Protein AF-0000000068190338 (afdb_homodimer)

Foldseek 3Di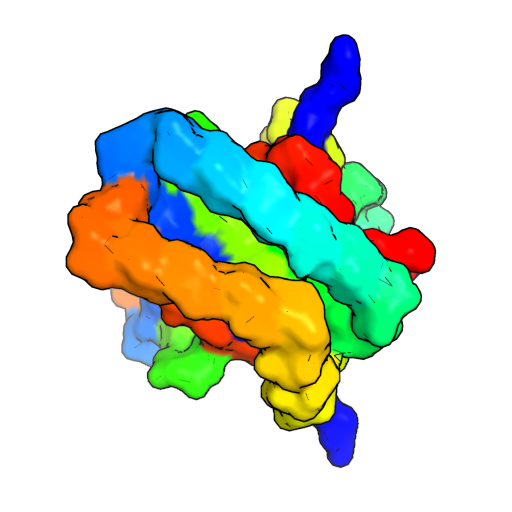:
DFFFKKKKKKKKFFPDVVVVVVLVVLVVVLQVCCVVPQPQWPDWDWDADPVHRRMIITITIGRHCVPRPVPPSCPDPSNVVSVVVVVVCVVVVRMDMDMDMDGDPPPDDPDPD/DFFFKKKKKKKKFFPDVVVVVVLVVLVVVLVVCCVVPQPQWPDWDWDADPVDRRMIITITIGRHCVPRPVPPSCPDPSNVVSVVVVVVCVVVVRMDMDMDMDGDPPPDDPDDD

Structure (mmCIF, N/CA/C/O backbone):
data_AF-0000000068190338-model_v1
#
loop_
_entity.id
_entity.type
_entity.pdbx_description
1 polymer 'ABM domain-containing protein'
#
loop_
_atom_site.group_PDB
_atom_site.id
_atom_site.type_symbol
_atom_site.label_atom_id
_atom_site.label_alt_id
_atom_site.label_comp_id
_atom_site.label_asym_id
_atom_site.label_entity_id
_atom_site.label_seq_id
_atom_site.pdbx_PDB_ins_code
_atom_site.Cartn_x
_atom_site.Cartn_y
_atom_site.Cartn_z
_atom_site.occupancy
_atom_site.B_iso_or_equiv
_atom_site.auth_seq_id
_atom_site.auth_comp_id
_atom_site.auth_asym_id
_atom_site.auth_atom_id
_atom_site.pdbx_PDB_model_num
ATOM 1 N N . MET A 1 1 ? 24.422 8.727 -0.481 1 55.69 1 MET A N 1
ATOM 2 C CA . MET A 1 1 ? 23.297 8.57 0.446 1 55.69 1 MET A CA 1
ATOM 3 C C . MET A 1 1 ? 22.469 7.34 0.088 1 55.69 1 MET A C 1
ATOM 5 O O . MET 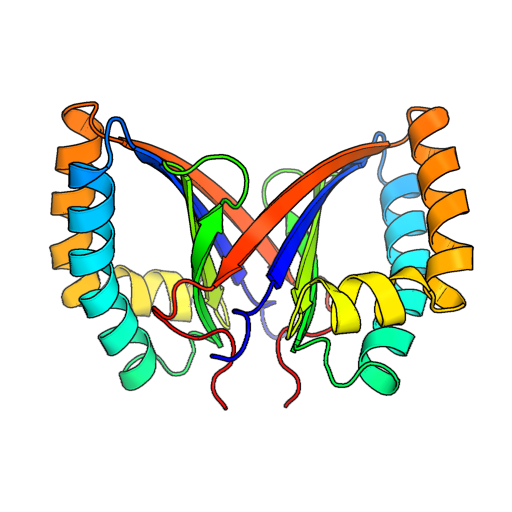A 1 1 ? 22.406 6.949 -1.078 1 55.69 1 MET A O 1
ATOM 9 N N . SER A 1 2 ? 22.062 6.512 0.947 1 77.88 2 SER A N 1
ATOM 10 C CA . SER A 1 2 ? 21.406 5.242 0.636 1 77.88 2 SER A CA 1
ATOM 11 C C . SER A 1 2 ? 20.078 5.465 -0.09 1 77.88 2 SER A C 1
ATOM 13 O O . SER A 1 2 ? 19.406 6.469 0.14 1 77.88 2 SER A O 1
ATOM 15 N N . GLU A 1 3 ? 19.812 4.844 -1.181 1 91.38 3 GLU A N 1
ATOM 16 C CA . GLU A 1 3 ? 18.578 4.938 -1.948 1 91.38 3 GLU A CA 1
ATOM 17 C C . GLU A 1 3 ? 17.359 4.668 -1.069 1 91.38 3 GLU A C 1
ATOM 19 O O . GLU A 1 3 ? 17.391 3.779 -0.216 1 91.38 3 GLU A O 1
ATOM 24 N N . PRO A 1 4 ? 16.344 5.492 -1.258 1 97.19 4 PRO A N 1
ATOM 25 C CA . PRO A 1 4 ? 15.141 5.227 -0.46 1 97.19 4 PRO A CA 1
ATOM 26 C C . PRO A 1 4 ? 14.508 3.873 -0.771 1 97.19 4 PRO A C 1
ATOM 28 O O . PRO A 1 4 ? 14.695 3.338 -1.867 1 97.19 4 PRO A O 1
ATOM 31 N N . ALA A 1 5 ? 13.836 3.391 0.158 1 98.25 5 ALA A N 1
ATOM 32 C CA . ALA A 1 5 ? 13.086 2.16 -0.078 1 98.25 5 ALA A CA 1
ATOM 33 C C . ALA A 1 5 ? 12.094 2.334 -1.227 1 98.25 5 ALA A C 1
ATOM 35 O O . ALA A 1 5 ? 11.617 3.441 -1.481 1 98.25 5 ALA A O 1
ATOM 36 N N . PHE A 1 6 ? 11.859 1.248 -1.903 1 98.75 6 PHE A N 1
ATOM 37 C CA . PHE A 1 6 ? 11.008 1.193 -3.088 1 98.75 6 PHE A CA 1
ATOM 38 C C . PHE A 1 6 ? 9.766 0.349 -2.828 1 98.75 6 PHE A C 1
ATOM 40 O O . PHE A 1 6 ? 9.867 -0.778 -2.338 1 98.75 6 PHE A O 1
ATOM 47 N N . SER A 1 7 ? 8.602 0.938 -3.078 1 98.81 7 SER A N 1
ATOM 48 C CA . SER A 1 7 ? 7.359 0.192 -2.914 1 98.81 7 SER A CA 1
ATOM 49 C C . SER A 1 7 ? 6.641 0.013 -4.25 1 98.81 7 SER A C 1
ATOM 51 O O . SER A 1 7 ? 6.664 0.907 -5.098 1 98.81 7 SER A O 1
ATOM 53 N N . LEU A 1 8 ? 6.035 -1.12 -4.441 1 98.94 8 LEU A N 1
ATOM 54 C CA . LEU A 1 8 ? 5.234 -1.46 -5.613 1 98.94 8 LEU A CA 1
ATOM 55 C C . LEU A 1 8 ? 3.867 -1.995 -5.199 1 98.94 8 LEU A C 1
ATOM 57 O O . LEU A 1 8 ? 3.775 -2.908 -4.379 1 98.94 8 LEU A O 1
ATOM 61 N N . PHE A 1 9 ? 2.822 -1.335 -5.617 1 98.94 9 PHE A N 1
ATOM 62 C CA . PHE A 1 9 ? 1.453 -1.812 -5.449 1 98.94 9 PHE A CA 1
ATOM 63 C C . PHE A 1 9 ? 0.925 -2.406 -6.746 1 98.94 9 PHE A C 1
ATOM 65 O O . PHE A 1 9 ? 0.766 -1.696 -7.742 1 98.94 9 PHE A O 1
ATOM 72 N N . VAL A 1 10 ? 0.689 -3.668 -6.789 1 98.94 10 VAL A N 1
ATOM 73 C CA . VAL A 1 10 ? 0.139 -4.348 -7.957 1 98.94 10 VAL A CA 1
ATOM 74 C C . VAL A 1 10 ? -1.328 -4.691 -7.711 1 98.94 10 VAL A C 1
ATOM 76 O O . VAL A 1 10 ? -1.644 -5.484 -6.82 1 98.94 10 VAL A O 1
ATOM 79 N N . THR A 1 11 ? -2.209 -4.098 -8.453 1 98.94 11 THR A N 1
ATOM 80 C CA . THR A 1 11 ? -3.641 -4.348 -8.336 1 98.94 11 THR A CA 1
ATOM 81 C C . THR A 1 11 ? -4.105 -5.34 -9.398 1 98.94 11 THR A C 1
ATOM 83 O O . THR A 1 11 ? -3.807 -5.172 -10.586 1 98.94 11 THR A O 1
ATOM 86 N N . LEU A 1 12 ? -4.773 -6.336 -8.992 1 98.94 12 LEU A N 1
ATOM 87 C CA . LEU A 1 12 ? -5.324 -7.367 -9.867 1 98.94 12 LEU A CA 1
ATOM 88 C C . LEU A 1 12 ? -6.844 -7.434 -9.734 1 98.94 12 LEU A C 1
ATOM 90 O O . LEU A 1 12 ? -7.371 -7.586 -8.633 1 98.94 12 LEU A O 1
ATOM 94 N N . LYS A 1 13 ? -7.547 -7.293 -10.812 1 98.94 13 LYS A N 1
ATOM 95 C CA . LYS A 1 13 ? -8.992 -7.465 -10.875 1 98.94 13 LYS A CA 1
ATOM 96 C C . LYS A 1 13 ? -9.367 -8.688 -11.711 1 98.94 13 LYS A C 1
ATOM 98 O O . LYS A 1 13 ? -9.148 -8.711 -12.922 1 98.94 13 LYS A O 1
ATOM 103 N N . PHE A 1 14 ? -9.969 -9.625 -11.117 1 98.94 14 PHE A N 1
ATOM 104 C CA . PHE A 1 14 ? -10.234 -10.906 -11.75 1 98.94 14 PHE A CA 1
ATOM 105 C C . PHE A 1 14 ? -11.641 -10.93 -12.344 1 98.94 14 PHE A C 1
ATOM 107 O O . PHE A 1 14 ? -12.531 -10.227 -11.883 1 98.94 14 PHE A O 1
ATOM 114 N N . SER A 1 15 ? -11.797 -11.812 -13.344 1 98.69 15 SER A N 1
ATOM 115 C CA . SER A 1 15 ? -13.094 -11.938 -14 1 98.69 15 SER A CA 1
ATOM 116 C C . SER A 1 15 ? -14.039 -12.828 -13.195 1 98.69 15 SER A C 1
ATOM 118 O O . SER A 1 15 ? -15.258 -12.727 -13.336 1 98.69 15 SER A O 1
ATOM 120 N N . ASP A 1 16 ? -13.492 -13.719 -12.445 1 98 16 ASP A N 1
ATOM 121 C CA . ASP A 1 16 ? -14.305 -14.562 -11.57 1 98 16 ASP A CA 1
ATOM 122 C C . ASP A 1 16 ? -13.477 -15.094 -10.398 1 98 16 ASP A C 1
ATOM 124 O O . ASP A 1 16 ? -12.258 -14.93 -10.367 1 98 16 ASP A O 1
ATOM 128 N N . SER A 1 17 ? -14.172 -15.734 -9.422 1 98.31 17 SER A N 1
ATOM 129 C CA . SER A 1 17 ? -13.555 -16.109 -8.148 1 98.31 17 SER A CA 1
ATOM 130 C C . SER A 1 17 ? -12.594 -17.281 -8.312 1 98.31 17 SER A C 1
ATOM 132 O O . SER A 1 17 ? -11.648 -17.422 -7.543 1 98.31 17 SER A O 1
ATOM 134 N N . GLN A 1 18 ? -12.836 -18.047 -9.266 1 98.31 18 GLN A N 1
ATOM 135 C CA . GLN A 1 18 ? -11.953 -19.203 -9.469 1 98.31 18 GLN A CA 1
ATOM 136 C C . GLN A 1 18 ? -10.547 -18.75 -9.844 1 98.31 18 GLN A C 1
ATOM 138 O O . GLN A 1 18 ? -9.562 -19.266 -9.328 1 98.31 18 GLN A O 1
ATOM 143 N N . PHE A 1 19 ? -10.461 -17.766 -10.703 1 98.69 19 PHE A N 1
ATOM 144 C CA . PHE A 1 19 ? -9.164 -17.266 -11.133 1 98.69 19 PHE A CA 1
ATOM 145 C C . PHE A 1 19 ? -8.453 -16.547 -9.992 1 98.69 19 PHE A C 1
ATOM 147 O O . PHE A 1 19 ? -7.23 -16.625 -9.859 1 98.69 19 PHE A O 1
ATOM 154 N N . LYS A 1 20 ? -9.227 -15.906 -9.211 1 98.81 20 LYS A N 1
ATOM 155 C CA . LYS A 1 20 ? -8.68 -15.289 -8 1 98.81 20 LYS A CA 1
ATOM 156 C C . LYS A 1 20 ? -8.062 -16.344 -7.086 1 98.81 20 LYS A C 1
ATOM 158 O O . LYS A 1 20 ? -6.941 -16.172 -6.598 1 98.81 20 LYS A O 1
ATOM 163 N N . GLU A 1 21 ? -8.773 -17.391 -6.879 1 98.56 21 GLU A N 1
ATOM 164 C CA . GLU A 1 21 ? -8.281 -18.453 -6.008 1 98.56 21 GLU A CA 1
ATOM 165 C C . GLU A 1 21 ? -7.023 -19.109 -6.574 1 98.56 21 GLU A C 1
ATOM 167 O O . GLU A 1 21 ? -6.105 -19.453 -5.828 1 98.56 21 GLU A O 1
ATOM 172 N N . ASP A 1 22 ? -6.984 -19.312 -7.867 1 98.31 22 ASP A N 1
ATOM 173 C CA . ASP A 1 22 ? -5.789 -19.828 -8.523 1 98.31 22 ASP A CA 1
ATOM 174 C C . ASP A 1 22 ? -4.59 -18.922 -8.297 1 98.31 22 ASP A C 1
ATOM 176 O O . ASP A 1 22 ? -3.492 -19.391 -7.988 1 98.31 22 ASP A O 1
ATOM 180 N N . PHE A 1 23 ? -4.84 -17.672 -8.461 1 98.88 23 PHE A N 1
ATOM 181 C CA . PHE A 1 23 ? -3.791 -16.688 -8.234 1 98.88 23 PHE A CA 1
ATOM 182 C C . PHE A 1 23 ? -3.285 -16.75 -6.801 1 98.88 23 PHE A C 1
ATOM 184 O O . PHE A 1 23 ? -2.076 -16.75 -6.562 1 98.88 23 PHE A O 1
ATOM 191 N N . LEU A 1 24 ? -4.184 -16.75 -5.84 1 98.81 24 LEU A N 1
ATOM 192 C CA . LEU A 1 24 ? -3.812 -16.766 -4.43 1 98.81 24 LEU A CA 1
ATOM 193 C C . LEU A 1 24 ? -2.967 -17.984 -4.098 1 98.81 24 LEU A C 1
ATOM 195 O O . LEU A 1 24 ? -2.002 -17.891 -3.338 1 98.81 24 LEU A O 1
ATOM 199 N N . ARG A 1 25 ? -3.316 -19.109 -4.684 1 98.31 25 ARG A N 1
ATOM 200 C CA . ARG A 1 25 ? -2.527 -20.328 -4.5 1 98.31 25 ARG A CA 1
ATOM 201 C C . ARG A 1 25 ? -1.12 -20.156 -5.062 1 98.31 25 ARG A C 1
ATOM 203 O O . ARG A 1 25 ? -0.137 -20.5 -4.402 1 98.31 25 ARG A O 1
ATOM 210 N N . ASP A 1 26 ? -1.042 -19.625 -6.254 1 98.31 26 ASP A N 1
ATOM 211 C CA . ASP A 1 26 ? 0.242 -19.484 -6.934 1 98.31 26 ASP A CA 1
ATOM 212 C C . ASP A 1 26 ? 1.129 -18.453 -6.234 1 98.31 26 ASP A C 1
ATOM 214 O O . ASP A 1 26 ? 2.324 -18.688 -6.043 1 98.31 26 ASP A O 1
ATOM 218 N N . ILE A 1 27 ? 0.576 -17.328 -5.855 1 98.75 27 ILE A N 1
ATOM 219 C CA . ILE A 1 27 ? 1.362 -16.234 -5.285 1 98.75 27 ILE A CA 1
ATOM 220 C C . ILE A 1 27 ? 1.854 -16.641 -3.895 1 98.75 27 ILE A C 1
ATOM 222 O O . ILE A 1 27 ? 2.834 -16.078 -3.395 1 98.75 27 ILE A O 1
ATOM 226 N N . ALA A 1 28 ? 1.14 -17.547 -3.219 1 98.62 28 ALA A N 1
ATOM 227 C CA . ALA A 1 28 ? 1.559 -18.016 -1.901 1 98.62 28 ALA A CA 1
ATOM 228 C C . ALA A 1 28 ? 2.943 -18.656 -1.961 1 98.62 28 ALA A C 1
ATOM 230 O O . ALA A 1 28 ? 3.744 -18.5 -1.035 1 98.62 28 ALA A O 1
ATOM 231 N N . LEU A 1 29 ? 3.238 -19.328 -3.02 1 98.12 29 LEU A N 1
ATOM 232 C CA . LEU A 1 29 ? 4.547 -19.953 -3.207 1 98.12 29 LEU A CA 1
ATOM 233 C C . LEU A 1 29 ? 5.633 -18.891 -3.355 1 98.12 29 LEU A C 1
ATOM 235 O O . LEU A 1 29 ? 6.711 -19.016 -2.775 1 98.12 29 LEU A O 1
ATOM 239 N N . VAL A 1 30 ? 5.336 -17.859 -4.094 1 98.81 30 VAL A N 1
ATOM 240 C CA . VAL A 1 30 ? 6.266 -16.75 -4.262 1 98.81 30 VAL A CA 1
ATOM 241 C C . VAL A 1 30 ? 6.512 -16.062 -2.916 1 98.81 30 VAL A C 1
ATOM 243 O O . VAL A 1 30 ? 7.66 -15.836 -2.529 1 98.81 30 VAL A O 1
ATOM 246 N N . ALA A 1 31 ? 5.418 -15.812 -2.229 1 98.81 31 ALA A N 1
ATOM 247 C CA . ALA A 1 31 ? 5.504 -15.102 -0.953 1 98.81 31 ALA A CA 1
ATOM 248 C C . ALA A 1 31 ? 6.348 -15.883 0.051 1 98.81 31 ALA A C 1
ATOM 250 O O . ALA A 1 31 ? 7.102 -15.289 0.828 1 98.81 31 ALA A O 1
ATOM 251 N N . THR A 1 32 ? 6.211 -17.188 0.071 1 98.56 32 THR A N 1
ATOM 252 C CA . THR A 1 32 ? 7.004 -18.031 0.953 1 98.56 32 THR A CA 1
ATOM 253 C C . THR A 1 32 ? 8.492 -17.906 0.637 1 98.56 32 THR A C 1
ATOM 255 O O . THR A 1 32 ? 9.312 -17.75 1.542 1 98.56 32 THR A O 1
ATOM 258 N N . HIS A 1 33 ? 8.828 -17.969 -0.616 1 98.81 33 HIS A N 1
ATOM 259 C CA . HIS A 1 33 ? 10.211 -17.781 -1.026 1 98.81 33 HIS A CA 1
ATOM 260 C C . HIS A 1 33 ? 10.734 -16.406 -0.609 1 98.81 33 HIS A C 1
ATOM 262 O O . HIS A 1 33 ? 11.852 -16.297 -0.097 1 98.81 33 HIS A O 1
ATOM 268 N N . VAL A 1 34 ? 9.961 -15.359 -0.891 1 98.81 34 VAL A N 1
ATOM 269 C CA . VAL A 1 34 ? 10.352 -13.992 -0.56 1 98.81 34 VAL A CA 1
ATOM 270 C C . VAL A 1 34 ? 10.688 -13.898 0.928 1 98.81 34 VAL A C 1
ATOM 272 O O . VAL A 1 34 ? 11.734 -13.367 1.304 1 98.81 34 VAL A O 1
ATOM 275 N N . ARG A 1 35 ? 9.828 -14.406 1.751 1 98.25 35 ARG A N 1
ATOM 276 C CA . ARG A 1 35 ? 10.031 -14.367 3.197 1 98.25 35 ARG A CA 1
ATOM 277 C C . ARG A 1 35 ? 11.328 -15.062 3.588 1 98.25 35 ARG A C 1
ATOM 279 O O . ARG A 1 35 ? 12.086 -14.555 4.418 1 98.25 35 ARG A O 1
ATOM 286 N N . ASN A 1 36 ? 11.633 -16.125 2.947 1 98.25 36 ASN A N 1
ATOM 287 C CA . ASN A 1 36 ? 12.711 -17 3.402 1 98.25 36 ASN A CA 1
ATOM 288 C C . ASN A 1 36 ? 14.047 -16.609 2.766 1 98.25 36 ASN A C 1
ATOM 290 O O . ASN A 1 36 ? 15.102 -16.828 3.361 1 98.25 36 ASN A O 1
ATOM 294 N N . SER A 1 37 ? 13.969 -15.992 1.584 1 98.56 37 SER A N 1
ATOM 295 C CA . SER A 1 37 ? 15.211 -15.969 0.812 1 98.56 37 SER A CA 1
ATOM 296 C C . SER A 1 37 ? 15.562 -14.555 0.363 1 98.56 37 SER A C 1
ATOM 298 O O . SER A 1 37 ? 16.609 -14.336 -0.239 1 98.56 37 SER A O 1
ATOM 300 N N . GLU A 1 38 ? 14.703 -13.586 0.618 1 98.69 38 GLU A N 1
ATOM 301 C CA . GLU A 1 38 ? 14.953 -12.219 0.182 1 98.69 38 GLU A CA 1
ATOM 302 C C . GLU A 1 38 ? 14.961 -11.258 1.365 1 98.69 38 GLU A C 1
ATOM 304 O O . GLU A 1 38 ? 13.992 -10.531 1.584 1 98.69 38 GLU A O 1
ATOM 309 N N . PRO A 1 39 ? 16.062 -11.164 2.059 1 98.12 39 PRO A N 1
ATOM 310 C CA . PRO A 1 39 ? 16.109 -10.367 3.283 1 98.12 39 PRO A CA 1
ATOM 311 C C . PRO A 1 39 ? 15.883 -8.875 3.023 1 98.12 39 PRO A C 1
ATOM 313 O O . PRO A 1 39 ? 15.484 -8.141 3.928 1 98.12 39 PRO A O 1
ATOM 316 N N . ASP A 1 40 ? 16.156 -8.445 1.759 1 97.88 40 ASP A N 1
ATOM 317 C CA . ASP A 1 40 ? 16.031 -7.023 1.471 1 97.88 40 ASP A CA 1
ATOM 318 C C . ASP A 1 40 ? 14.648 -6.688 0.928 1 97.88 40 ASP A C 1
ATOM 320 O O . ASP A 1 40 ? 14.406 -5.57 0.463 1 97.88 40 ASP A O 1
ATOM 324 N N . THR A 1 41 ? 13.719 -7.652 0.9 1 98.5 41 THR A N 1
ATOM 325 C CA . THR A 1 41 ? 12.289 -7.379 0.805 1 98.5 41 THR A CA 1
ATOM 326 C C . THR A 1 41 ? 11.695 -7.125 2.188 1 98.5 41 THR A C 1
ATOM 328 O O . THR A 1 41 ? 11.609 -8.039 3.01 1 98.5 41 THR A O 1
ATOM 331 N N . LEU A 1 42 ? 11.273 -5.945 2.385 1 98.12 42 LEU A N 1
ATOM 332 C CA . LEU A 1 42 ? 10.891 -5.488 3.717 1 98.12 42 LEU A CA 1
ATOM 333 C C . LEU A 1 42 ? 9.469 -5.914 4.055 1 98.12 42 LEU A C 1
ATOM 335 O O . LEU A 1 42 ? 9.148 -6.156 5.219 1 98.12 42 LEU A O 1
ATOM 339 N N . SER A 1 43 ? 8.633 -5.949 3.074 1 98.44 43 SER A N 1
ATOM 340 C CA . SER A 1 43 ? 7.262 -6.453 3.168 1 98.44 43 SER A CA 1
ATOM 341 C C . SER A 1 43 ? 6.785 -7.008 1.832 1 98.44 43 SER A C 1
ATOM 343 O O . SER A 1 43 ? 7.219 -6.551 0.772 1 98.44 43 SER A O 1
ATOM 345 N N . TYR A 1 44 ? 5.93 -7.973 1.854 1 98.81 44 TYR A N 1
ATOM 346 C CA . TYR A 1 44 ? 5.27 -8.625 0.729 1 98.81 44 TYR A CA 1
ATOM 347 C C . TYR A 1 44 ? 3.91 -9.18 1.138 1 98.81 44 TYR A C 1
ATOM 349 O O . TYR A 1 44 ? 3.803 -10.336 1.554 1 98.81 44 TYR A O 1
ATOM 357 N N . GLU A 1 45 ? 2.871 -8.391 0.956 1 98.5 45 GLU A N 1
ATOM 358 C CA . GLU A 1 45 ? 1.549 -8.695 1.493 1 98.5 45 GLU A CA 1
ATOM 359 C C . GLU A 1 45 ? 0.518 -8.836 0.377 1 98.5 45 GLU A C 1
ATOM 361 O O . GLU A 1 45 ? 0.471 -8.008 -0.539 1 98.5 45 GLU A O 1
ATOM 366 N N . VAL A 1 46 ? -0.228 -9.844 0.483 1 98.94 46 VAL A N 1
ATOM 367 C CA . VAL A 1 46 ? -1.385 -10 -0.393 1 98.94 46 VAL A CA 1
ATOM 368 C C . VAL A 1 46 ? -2.646 -9.539 0.334 1 98.94 46 VAL A C 1
ATOM 370 O O . VAL A 1 46 ? -3.002 -10.086 1.381 1 98.94 46 VAL A O 1
ATOM 373 N N . LEU A 1 47 ? -3.262 -8.547 -0.218 1 98.94 47 LEU A N 1
ATOM 374 C CA . LEU A 1 47 ? -4.395 -7.871 0.407 1 98.94 47 LEU A CA 1
ATOM 375 C C . LEU A 1 47 ? -5.66 -8.055 -0.42 1 98.94 47 LEU A C 1
ATOM 377 O O . LEU A 1 47 ? -5.617 -8 -1.651 1 98.94 47 LEU A O 1
ATOM 381 N N . LEU A 1 48 ? -6.746 -8.25 0.265 1 98.88 48 LEU A N 1
ATOM 382 C CA . LEU A 1 48 ? -8.047 -8.406 -0.374 1 98.88 48 LEU A CA 1
ATOM 383 C C . LEU A 1 48 ? -8.883 -7.137 -0.228 1 98.88 48 LEU A C 1
ATOM 385 O O . LEU A 1 48 ? -9.039 -6.617 0.879 1 98.88 48 LEU A O 1
ATOM 389 N N . SER A 1 49 ? -9.43 -6.629 -1.38 1 98.88 49 SER A N 1
ATOM 390 C CA . SER A 1 49 ? -10.367 -5.516 -1.278 1 98.88 49 SER A CA 1
ATOM 391 C C . SER A 1 49 ? -11.57 -5.883 -0.414 1 98.88 49 SER A C 1
ATOM 393 O O . SER A 1 49 ? -12.125 -6.977 -0.542 1 98.88 49 SER A O 1
ATOM 395 N N . ASP A 1 50 ? -11.938 -4.977 0.447 1 98.06 50 ASP A N 1
ATOM 396 C CA . ASP A 1 50 ? -13.117 -5.234 1.262 1 98.06 50 ASP A CA 1
ATOM 397 C C . ASP A 1 50 ? -14.367 -4.652 0.613 1 98.06 50 ASP A C 1
ATOM 399 O O . ASP A 1 50 ? -15.461 -4.707 1.189 1 98.06 50 ASP A O 1
ATOM 403 N N . LYS A 1 51 ? -14.25 -4.164 -0.616 1 98 51 LYS A N 1
ATOM 404 C CA . LYS A 1 51 ? -15.367 -3.557 -1.329 1 98 51 LYS A CA 1
ATOM 405 C C . LYS A 1 51 ? -15.68 -4.316 -2.615 1 98 51 LYS A C 1
ATOM 407 O O . LYS A 1 51 ? -16.766 -4.168 -3.188 1 98 51 LYS A O 1
ATOM 412 N N . ASP A 1 52 ? -14.734 -4.957 -3.141 1 98.38 52 ASP A N 1
ATOM 413 C CA . ASP A 1 52 ? -14.852 -5.727 -4.375 1 98.38 52 ASP A CA 1
ATOM 414 C C . ASP A 1 52 ? -14.195 -7.102 -4.223 1 98.38 52 ASP A C 1
ATOM 416 O O . ASP A 1 52 ? -12.969 -7.219 -4.242 1 98.38 52 ASP A O 1
ATOM 420 N N . ASP A 1 53 ? -14.891 -8.125 -4.23 1 98.12 53 ASP A N 1
ATOM 421 C CA . ASP A 1 53 ? -14.438 -9.477 -3.916 1 98.12 53 ASP A CA 1
ATOM 422 C C . ASP A 1 53 ? -13.461 -9.984 -4.973 1 98.12 53 ASP A C 1
ATOM 424 O O . ASP A 1 53 ? -12.773 -10.992 -4.762 1 98.12 53 ASP A O 1
ATOM 428 N N . LEU A 1 54 ? -13.367 -9.297 -6.094 1 98.81 54 LEU A N 1
ATOM 429 C CA . LEU A 1 54 ? -12.547 -9.805 -7.188 1 98.81 54 LEU A CA 1
ATOM 430 C C . LEU A 1 54 ? -11.273 -8.977 -7.34 1 98.81 54 LEU A C 1
ATOM 432 O O . LEU A 1 54 ? -10.547 -9.125 -8.328 1 98.81 54 LEU A O 1
ATOM 436 N N . THR A 1 55 ? -11.031 -8.094 -6.375 1 98.94 55 THR A N 1
ATOM 437 C CA . THR A 1 55 ? -9.859 -7.23 -6.445 1 98.94 55 THR A CA 1
ATOM 438 C C . THR A 1 55 ? -8.859 -7.594 -5.352 1 98.94 55 THR A C 1
ATOM 440 O O . THR A 1 55 ? -9.219 -7.703 -4.18 1 98.94 55 THR A O 1
ATOM 443 N N . VAL A 1 56 ? -7.617 -7.84 -5.742 1 98.94 56 VAL A N 1
ATOM 444 C CA . VAL A 1 56 ? -6.477 -8.164 -4.891 1 98.94 56 VAL A CA 1
ATOM 445 C C . VAL A 1 56 ? -5.352 -7.156 -5.129 1 98.94 56 VAL A C 1
ATOM 447 O O . VAL A 1 56 ? -5.141 -6.707 -6.254 1 98.94 56 VAL A O 1
ATOM 450 N N . VAL A 1 57 ? -4.703 -6.816 -4.113 1 98.94 57 VAL A N 1
ATOM 451 C CA . VAL A 1 57 ? -3.5 -6.004 -4.25 1 98.94 57 VAL A CA 1
ATOM 452 C C . VAL A 1 57 ? -2.309 -6.73 -3.629 1 98.94 57 VAL A C 1
ATOM 454 O O . VAL A 1 57 ? -2.416 -7.289 -2.535 1 98.94 57 VAL A O 1
ATOM 457 N N . VAL A 1 58 ? -1.236 -6.785 -4.309 1 98.94 58 VAL A N 1
ATOM 458 C CA . VAL A 1 58 ? 0.049 -7.168 -3.734 1 98.94 58 VAL A CA 1
ATOM 459 C C . VAL A 1 58 ? 0.853 -5.918 -3.389 1 98.94 58 VAL A C 1
ATOM 461 O O . VAL A 1 58 ? 1.238 -5.152 -4.277 1 98.94 58 VAL A O 1
ATOM 464 N N . MET A 1 59 ? 1.047 -5.719 -2.131 1 98.81 59 MET A N 1
ATOM 465 C CA . MET A 1 59 ? 1.858 -4.613 -1.631 1 98.81 59 MET A CA 1
ATOM 466 C C . MET A 1 59 ? 3.281 -5.074 -1.335 1 98.81 59 MET A C 1
ATOM 468 O O . MET A 1 59 ? 3.492 -5.961 -0.505 1 98.81 59 MET A O 1
ATOM 472 N N . GLU A 1 60 ? 4.242 -4.527 -2.027 1 98.88 60 GLU A N 1
ATOM 473 C CA . GLU A 1 60 ? 5.645 -4.934 -1.954 1 98.88 60 GLU A CA 1
ATOM 474 C C . GLU A 1 60 ? 6.535 -3.764 -1.544 1 98.88 60 GLU A C 1
ATOM 476 O O . GLU A 1 60 ? 6.41 -2.662 -2.082 1 98.88 60 GLU A O 1
ATOM 481 N N . ARG A 1 61 ? 7.418 -3.998 -0.578 1 98.75 61 ARG A N 1
ATOM 482 C CA . ARG A 1 61 ? 8.414 -3.014 -0.168 1 98.75 61 ARG A CA 1
ATOM 483 C C . ARG A 1 61 ? 9.82 -3.605 -0.204 1 98.75 61 ARG A C 1
ATOM 485 O O . ARG A 1 61 ? 10.055 -4.684 0.345 1 98.75 61 ARG A O 1
ATOM 492 N N . TYR A 1 62 ? 10.656 -2.881 -0.835 1 98.56 62 TYR A N 1
ATOM 493 C CA . TYR A 1 62 ? 12.047 -3.297 -1.004 1 98.56 62 TYR A CA 1
ATOM 494 C C . TYR A 1 62 ? 13 -2.244 -0.458 1 98.56 62 TYR A C 1
ATOM 496 O O . TYR A 1 62 ? 12.734 -1.044 -0.554 1 98.56 62 TYR A O 1
ATOM 504 N N . ARG A 1 63 ? 14.102 -2.723 0.013 1 98 63 ARG A N 1
ATOM 505 C CA . ARG A 1 63 ? 15.125 -1.811 0.515 1 98 63 ARG A CA 1
ATOM 506 C C . ARG A 1 63 ? 15.562 -0.829 -0.567 1 98 63 ARG A C 1
ATOM 508 O O . ARG A 1 63 ? 15.844 0.335 -0.278 1 98 63 ARG A O 1
ATOM 515 N N . ASP A 1 64 ? 15.688 -1.361 -1.761 1 98.06 64 ASP A N 1
ATOM 516 C CA . ASP A 1 64 ? 16.016 -0.513 -2.904 1 98.06 64 ASP A CA 1
ATOM 517 C C . ASP A 1 64 ? 15.484 -1.121 -4.203 1 98.06 64 ASP A C 1
ATOM 519 O O . ASP A 1 64 ? 15.203 -2.32 -4.266 1 98.06 64 ASP A O 1
ATOM 523 N N . LYS A 1 65 ? 15.367 -0.302 -5.242 1 98 65 LYS A N 1
ATOM 524 C CA . LYS A 1 65 ? 14.812 -0.75 -6.516 1 98 65 LYS A CA 1
ATOM 525 C C . LYS A 1 65 ? 15.797 -1.632 -7.27 1 98 65 LYS A C 1
ATOM 527 O O . LYS A 1 65 ? 15.453 -2.732 -7.707 1 98 65 LYS A O 1
ATOM 532 N N . GLU A 1 66 ? 16.953 -1.229 -7.406 1 97.69 66 GLU A N 1
ATOM 533 C CA . GLU A 1 66 ? 17.922 -1.841 -8.312 1 97.69 66 GLU A CA 1
ATOM 534 C C . GLU A 1 66 ? 18.328 -3.227 -7.828 1 97.69 66 GLU A C 1
ATOM 536 O O . GLU A 1 66 ? 18.219 -4.207 -8.57 1 97.69 66 GLU A O 1
ATOM 541 N N . HIS A 1 67 ? 18.766 -3.344 -6.594 1 97.94 67 HIS A N 1
ATOM 542 C CA . HIS A 1 67 ? 19.281 -4.625 -6.117 1 97.94 67 HIS A CA 1
ATOM 543 C C . HIS A 1 67 ? 18.156 -5.52 -5.617 1 97.94 67 HIS A C 1
ATOM 545 O O . HIS A 1 67 ? 17.906 -6.59 -6.18 1 97.94 67 HIS A O 1
ATOM 551 N N . ALA A 1 68 ? 17.422 -5.07 -4.613 1 98.62 68 ALA A N 1
ATOM 552 C CA . ALA A 1 68 ? 16.438 -5.926 -3.963 1 98.62 68 ALA A CA 1
ATOM 553 C C . ALA A 1 68 ? 15.312 -6.297 -4.926 1 98.62 68 ALA A C 1
ATOM 555 O O . ALA A 1 68 ? 14.93 -7.461 -5.02 1 98.62 68 ALA A O 1
ATOM 556 N N . PHE A 1 69 ? 14.812 -5.336 -5.652 1 98.69 69 PHE A N 1
ATOM 557 C CA . PHE A 1 69 ? 13.672 -5.594 -6.523 1 98.69 69 PHE A CA 1
ATOM 558 C C . PHE A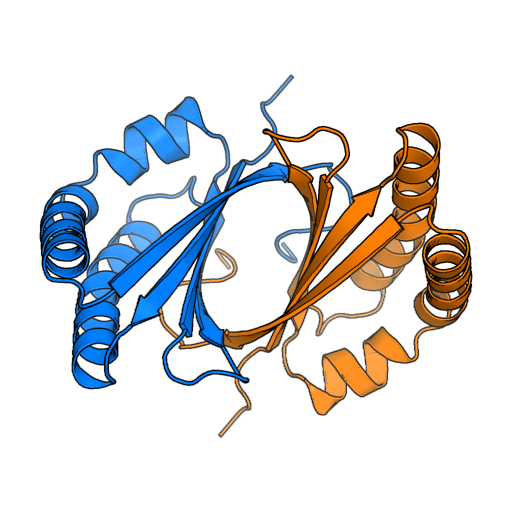 1 69 ? 14.125 -6.18 -7.852 1 98.69 69 PHE A C 1
ATOM 560 O O . PHE A 1 69 ? 13.758 -7.305 -8.195 1 98.69 69 PHE A O 1
ATOM 567 N N . LEU A 1 70 ? 14.945 -5.484 -8.602 1 98.25 70 LEU A N 1
ATOM 568 C CA . LEU A 1 70 ? 15.25 -5.859 -9.977 1 98.25 70 LEU A CA 1
ATOM 569 C C . LEU A 1 70 ? 16.203 -7.051 -10.016 1 98.25 70 LEU A C 1
ATOM 571 O O . LEU A 1 70 ? 15.992 -8 -10.766 1 98.25 70 LEU A O 1
ATOM 575 N N . ARG A 1 71 ? 17.188 -7.086 -9.211 1 98.31 71 ARG A N 1
ATOM 576 C CA . ARG A 1 71 ? 18.203 -8.117 -9.32 1 98.31 71 ARG A CA 1
ATOM 577 C C . ARG A 1 71 ? 17.812 -9.367 -8.547 1 98.31 71 ARG A C 1
ATOM 579 O O . ARG A 1 71 ? 18.031 -10.484 -9.023 1 98.31 71 ARG A O 1
ATOM 586 N N . VAL A 1 72 ? 17.234 -9.219 -7.395 1 98.69 72 VAL A N 1
ATOM 587 C CA . VAL A 1 72 ? 16.953 -10.383 -6.551 1 98.69 72 VAL A CA 1
ATOM 588 C C . VAL A 1 72 ? 15.531 -10.883 -6.801 1 98.69 72 VAL A C 1
ATOM 590 O O . VAL A 1 72 ? 15.336 -11.992 -7.285 1 98.69 72 VAL A O 1
ATOM 593 N N . HIS A 1 73 ? 14.578 -10.086 -6.527 1 98.88 73 HIS A N 1
ATOM 594 C CA . HIS A 1 73 ? 13.188 -10.531 -6.555 1 98.88 73 HIS A CA 1
ATOM 595 C C . HIS A 1 73 ? 12.773 -10.961 -7.957 1 98.88 73 HIS A C 1
ATOM 597 O O . HIS A 1 73 ? 12.258 -12.07 -8.148 1 98.88 73 HIS A O 1
ATOM 603 N N . ARG A 1 74 ? 13.016 -10.117 -8.945 1 98.38 74 ARG A N 1
ATOM 604 C CA . ARG A 1 74 ? 12.531 -10.359 -10.305 1 98.38 74 ARG A CA 1
ATOM 605 C C . ARG A 1 74 ? 13.32 -11.484 -10.977 1 98.38 74 ARG A C 1
ATOM 607 O O . ARG A 1 74 ? 12.914 -11.984 -12.023 1 98.38 74 ARG A O 1
ATOM 614 N N . ASN A 1 75 ? 14.398 -11.883 -10.344 1 98.06 75 ASN A N 1
ATOM 615 C CA . ASN A 1 75 ? 15.234 -12.922 -10.938 1 98.06 75 ASN A CA 1
ATOM 616 C C . ASN A 1 75 ? 15.133 -14.234 -10.164 1 98.06 75 ASN A C 1
ATOM 618 O O . ASN A 1 75 ? 15.781 -15.219 -10.516 1 98.06 75 ASN A O 1
ATOM 622 N N . SER A 1 76 ? 14.375 -14.312 -9.156 1 98.31 76 SER A N 1
ATOM 623 C CA . SER A 1 76 ? 14.219 -15.539 -8.383 1 98.31 76 SER A CA 1
ATOM 624 C C . SER A 1 76 ? 13.469 -16.594 -9.172 1 98.31 76 SER A C 1
ATOM 626 O O . SER A 1 76 ? 12.656 -16.281 -10.039 1 98.31 76 SER A O 1
ATOM 628 N N . GLN A 1 77 ? 13.672 -17.797 -8.906 1 97.81 77 GLN A N 1
ATOM 629 C CA . GLN A 1 77 ? 13.055 -18.906 -9.633 1 97.81 77 GLN A CA 1
ATOM 630 C C . GLN A 1 77 ? 11.539 -18.891 -9.445 1 97.81 77 GLN A C 1
ATOM 632 O O . GLN A 1 77 ? 10.789 -18.969 -10.422 1 97.81 77 GLN A O 1
ATOM 637 N N . PRO A 1 78 ? 11.07 -18.781 -8.18 1 98.31 78 PRO A N 1
ATOM 638 C CA . PRO A 1 78 ? 9.609 -18.766 -8.031 1 98.31 78 PRO A CA 1
ATOM 639 C C . PRO A 1 78 ? 8.945 -17.625 -8.797 1 98.31 78 PRO A C 1
ATOM 641 O O . PRO A 1 78 ? 7.875 -17.812 -9.383 1 98.31 78 PRO A O 1
ATOM 644 N N . PHE A 1 79 ? 9.547 -16.453 -8.805 1 98.44 79 PHE A N 1
ATOM 645 C CA . PHE A 1 79 ? 8.992 -15.336 -9.562 1 98.44 79 PHE A CA 1
ATOM 646 C C . PHE A 1 79 ? 8.953 -15.664 -11.055 1 98.44 79 PHE A C 1
ATOM 648 O O . PHE A 1 79 ? 7.938 -15.445 -11.719 1 98.44 79 PHE A O 1
ATOM 655 N N . GLN A 1 80 ? 10.047 -16.203 -11.539 1 97.94 80 GLN A N 1
ATOM 656 C CA . GLN A 1 80 ? 10.164 -16.484 -12.961 1 97.94 80 GLN A CA 1
ATOM 657 C C . GLN A 1 80 ? 9.18 -17.562 -13.391 1 97.94 80 GLN A C 1
ATOM 659 O O . GLN A 1 80 ? 8.758 -17.609 -14.547 1 97.94 80 GLN A O 1
ATOM 664 N N . GLU A 1 81 ? 8.789 -18.406 -12.508 1 97.88 81 GLU A N 1
ATOM 665 C CA . GLU A 1 81 ? 7.785 -19.422 -12.797 1 97.88 81 GLU A CA 1
ATOM 666 C C . GLU A 1 81 ? 6.371 -18.859 -12.688 1 97.88 81 GLU A C 1
ATOM 668 O O . GLU A 1 81 ? 5.48 -19.25 -13.453 1 97.88 81 GLU A O 1
ATOM 673 N N . PHE A 1 82 ? 6.18 -17.938 -11.797 1 98.31 82 PHE A N 1
ATOM 674 C CA . PHE A 1 82 ? 4.879 -17.359 -11.5 1 98.31 82 PHE A CA 1
ATOM 675 C C . PHE A 1 82 ? 4.473 -16.359 -12.578 1 98.31 82 PHE A C 1
ATOM 677 O O . PHE A 1 82 ? 3.314 -16.344 -13 1 98.31 82 PHE A O 1
ATOM 684 N N . ARG A 1 83 ? 5.406 -15.578 -13.047 1 97.75 83 ARG A N 1
ATOM 685 C CA . ARG A 1 83 ? 5.117 -14.414 -13.883 1 97.75 83 ARG A CA 1
ATOM 686 C C . ARG A 1 83 ? 4.492 -14.844 -15.211 1 97.75 83 ARG A C 1
ATOM 688 O O . ARG A 1 83 ? 3.518 -14.242 -15.664 1 97.75 83 ARG A O 1
ATOM 695 N N . PRO A 1 84 ? 4.965 -15.93 -15.891 1 97.75 84 PRO A N 1
ATOM 696 C CA . PRO A 1 84 ? 4.332 -16.359 -17.141 1 97.75 84 PRO A CA 1
ATOM 697 C C . PRO A 1 84 ? 2.9 -16.859 -16.938 1 97.75 84 PRO A C 1
ATOM 699 O O . PRO A 1 84 ? 2.049 -16.656 -17.812 1 97.75 84 PRO A O 1
ATOM 702 N N . LYS A 1 85 ? 2.631 -17.484 -15.805 1 97.62 85 LYS A N 1
ATOM 703 C CA . LYS A 1 85 ? 1.271 -17.922 -15.5 1 97.62 85 LYS A CA 1
ATOM 704 C C . LYS A 1 85 ? 0.328 -16.719 -15.367 1 97.62 85 LYS A C 1
ATOM 706 O O . LYS A 1 85 ? -0.788 -16.75 -15.891 1 97.62 85 LYS A O 1
ATOM 711 N N . LEU A 1 86 ? 0.83 -15.711 -14.711 1 98.38 86 LEU A N 1
ATOM 712 C CA . LEU A 1 86 ? 0.027 -14.508 -14.523 1 98.38 86 LEU A CA 1
ATOM 713 C C . LEU A 1 86 ? -0.204 -13.797 -15.852 1 98.38 86 LEU A C 1
ATOM 715 O O . LEU A 1 86 ? -1.315 -13.344 -16.125 1 98.38 86 LEU A O 1
ATOM 719 N N . LYS A 1 87 ? 0.803 -13.75 -16.609 1 98.31 87 LYS A N 1
ATOM 720 C CA . LYS A 1 87 ? 0.688 -13.133 -17.938 1 98.31 87 LYS A CA 1
ATOM 721 C C . LYS A 1 87 ? -0.327 -13.875 -18.797 1 98.31 87 LYS A C 1
ATOM 723 O O . LYS A 1 87 ? -1.117 -13.25 -19.516 1 98.31 87 LYS A O 1
ATOM 728 N N . ALA A 1 88 ? -0.313 -15.148 -18.766 1 98.38 88 ALA A N 1
ATOM 729 C CA . ALA A 1 88 ? -1.274 -15.945 -19.516 1 98.38 88 ALA A CA 1
ATOM 730 C C . ALA A 1 88 ? -2.705 -15.641 -19.078 1 98.38 88 ALA A C 1
ATOM 732 O O . ALA A 1 88 ? -3.605 -15.523 -19.922 1 98.38 88 ALA A O 1
ATOM 733 N N . MET A 1 89 ? -2.902 -15.531 -17.766 1 98.44 89 MET A N 1
ATOM 734 C CA . MET A 1 89 ? -4.215 -15.18 -17.234 1 98.44 89 MET A CA 1
ATOM 735 C C . MET A 1 89 ? -4.668 -13.82 -17.766 1 98.44 89 MET A C 1
ATOM 737 O O . MET A 1 89 ? -5.836 -13.641 -18.109 1 98.44 89 MET A O 1
ATOM 741 N N . GLN A 1 90 ? -3.725 -12.906 -17.75 1 98.69 90 GLN A N 1
ATOM 742 C CA . GLN A 1 90 ? -4.02 -11.562 -18.234 1 98.69 90 GLN A CA 1
ATOM 743 C C . GLN A 1 90 ? -4.359 -11.578 -19.734 1 98.69 90 GLN A C 1
ATOM 745 O O . GLN A 1 90 ? -5.344 -10.969 -20.156 1 98.69 90 GLN A O 1
ATOM 750 N N . ASP A 1 91 ? -3.602 -12.297 -20.5 1 98.56 91 ASP A N 1
ATOM 751 C CA . ASP A 1 91 ? -3.803 -12.391 -21.938 1 98.56 91 ASP A CA 1
ATOM 752 C C . ASP A 1 91 ? -5.152 -13.031 -22.266 1 98.56 91 ASP A C 1
ATOM 754 O O . ASP A 1 91 ? -5.781 -12.688 -23.266 1 98.56 91 ASP A O 1
ATOM 758 N N . ASP A 1 92 ? -5.605 -13.883 -21.406 1 98.5 92 ASP A N 1
ATOM 759 C CA . ASP A 1 92 ? -6.867 -14.586 -21.609 1 98.5 92 ASP A CA 1
ATOM 760 C C . ASP A 1 92 ? -8.047 -13.742 -21.125 1 98.5 92 ASP A C 1
ATOM 762 O O . ASP A 1 92 ? -9.195 -14.188 -21.172 1 98.5 92 ASP A O 1
ATOM 766 N N . GLY A 1 93 ? -7.785 -12.625 -20.562 1 98.5 93 GLY A N 1
ATOM 767 C CA . GLY A 1 93 ? -8.844 -11.75 -20.094 1 98.5 93 GLY A CA 1
ATOM 768 C C . GLY A 1 93 ? -9.398 -12.156 -18.734 1 98.5 93 GLY A C 1
ATOM 769 O O . GLY A 1 93 ? -10.477 -11.695 -18.344 1 98.5 93 GLY A O 1
ATOM 770 N N . LYS A 1 94 ? -8.656 -12.93 -18.047 1 98.81 94 LYS A N 1
ATOM 771 C CA . LYS A 1 94 ? -9.133 -13.461 -16.766 1 98.81 94 LYS A CA 1
ATOM 772 C C . LYS A 1 94 ? -8.789 -12.523 -15.617 1 98.81 94 LYS A C 1
ATOM 774 O O . LYS A 1 94 ? -9.352 -12.633 -14.523 1 98.81 94 LYS A O 1
ATOM 779 N N . VAL A 1 95 ? -7.832 -11.578 -15.922 1 98.88 95 VAL A N 1
ATOM 780 C CA . VAL A 1 95 ? -7.402 -10.609 -14.922 1 98.88 95 VAL A CA 1
ATOM 781 C C . VAL A 1 95 ? -6.891 -9.344 -15.609 1 98.88 95 VAL A C 1
ATOM 783 O O . VAL A 1 95 ? -6.285 -9.414 -16.672 1 98.88 95 VAL A O 1
ATOM 786 N N . THR A 1 96 ? -7.215 -8.203 -15.078 1 98.88 96 THR A N 1
ATOM 787 C CA . THR A 1 96 ? -6.586 -6.934 -15.43 1 98.88 96 THR A CA 1
ATOM 788 C C . THR A 1 96 ? -5.598 -6.5 -14.344 1 98.88 96 THR A C 1
ATOM 790 O O . THR A 1 96 ? -5.91 -6.555 -13.156 1 98.88 96 THR A O 1
ATOM 793 N N . ILE A 1 97 ? -4.402 -6.062 -14.742 1 98.81 97 ILE A N 1
ATOM 794 C CA . ILE A 1 97 ? -3.328 -5.789 -13.797 1 98.81 97 ILE A CA 1
ATOM 795 C C . ILE A 1 97 ? -2.844 -4.352 -13.961 1 98.81 97 ILE A C 1
ATOM 797 O O . ILE A 1 97 ? -2.643 -3.883 -15.086 1 98.81 97 ILE A O 1
ATOM 801 N N . SER A 1 98 ? -2.715 -3.656 -12.93 1 98.5 98 SER A N 1
ATOM 802 C CA . SER A 1 98 ? -2.088 -2.338 -12.898 1 98.5 98 SER A CA 1
ATOM 803 C C . SER A 1 98 ? -1.073 -2.234 -11.766 1 98.5 98 SER A C 1
ATOM 805 O O . SER A 1 98 ? -1.255 -2.834 -10.711 1 98.5 98 SER A O 1
ATOM 807 N N . GLY A 1 99 ? -0.025 -1.534 -11.977 1 98.56 99 GLY A N 1
ATOM 808 C CA . GLY A 1 99 ? 1.025 -1.34 -10.984 1 98.56 99 GLY A CA 1
ATOM 809 C C . GLY A 1 99 ? 1.373 0.12 -10.766 1 98.56 99 GLY A C 1
ATOM 810 O O . GLY A 1 99 ? 1.386 0.911 -11.711 1 98.56 99 GLY A O 1
ATOM 811 N N . GLU A 1 100 ? 1.613 0.488 -9.562 1 98.62 100 GLU A N 1
ATOM 812 C CA . GLU A 1 100 ? 2.131 1.797 -9.18 1 98.62 100 GLU A CA 1
ATOM 813 C C . GLU A 1 100 ? 3.342 1.663 -8.258 1 98.62 100 GLU A C 1
ATOM 815 O O . GLU A 1 100 ? 3.355 0.818 -7.363 1 98.62 100 GLU A O 1
ATOM 820 N N . SER A 1 101 ? 4.312 2.486 -8.5 1 98.81 101 SER A N 1
ATOM 821 C CA . SER A 1 101 ? 5.523 2.43 -7.688 1 98.81 101 SER A CA 1
ATOM 822 C C . SER A 1 101 ? 5.773 3.754 -6.977 1 98.81 101 SER A C 1
ATOM 824 O O . SER A 1 101 ? 5.301 4.801 -7.422 1 98.81 101 SER A O 1
ATOM 826 N N . PHE A 1 102 ? 6.496 3.639 -5.922 1 98.81 102 PHE A N 1
ATOM 827 C CA . PHE A 1 102 ? 6.699 4.773 -5.027 1 98.81 102 PHE A CA 1
ATOM 828 C C . PHE A 1 102 ? 8.07 4.707 -4.375 1 98.81 102 PHE A C 1
ATOM 830 O O . PHE A 1 102 ? 8.672 3.633 -4.285 1 98.81 102 PHE A O 1
ATOM 837 N N . LEU A 1 103 ? 8.469 5.832 -3.916 1 98.75 103 LEU A N 1
ATOM 838 C CA . LEU A 1 103 ? 9.664 5.945 -3.084 1 98.75 103 LEU A CA 1
ATOM 839 C C . LEU A 1 103 ? 9.305 6.422 -1.681 1 98.75 103 LEU A C 1
ATOM 841 O O . LEU A 1 103 ? 8.453 7.297 -1.518 1 98.75 103 LEU A O 1
ATOM 845 N N . ASP A 1 104 ? 9.945 5.859 -0.725 1 98.56 104 ASP A N 1
ATOM 846 C CA . ASP A 1 104 ? 9.75 6.273 0.661 1 98.56 104 ASP A CA 1
ATOM 847 C C . ASP A 1 104 ? 10.141 7.734 0.86 1 98.56 104 ASP A C 1
ATOM 849 O O . ASP A 1 104 ? 11.234 8.148 0.461 1 98.56 104 ASP A O 1
ATOM 853 N N . SER A 1 105 ? 9.281 8.5 1.529 1 98.5 105 SER A N 1
ATOM 854 C CA . SER A 1 105 ? 9.562 9.914 1.761 1 98.5 105 SER A CA 1
ATOM 855 C C . SER A 1 105 ? 10.438 10.109 2.998 1 98.5 105 SER A C 1
ATOM 857 O O . SER A 1 105 ? 10.992 11.188 3.205 1 98.5 105 SER A O 1
ATOM 859 N N . GLY A 1 106 ? 10.453 9.102 3.832 1 97.69 106 GLY A N 1
ATOM 860 C CA . GLY A 1 106 ? 11.086 9.211 5.137 1 97.69 106 GLY A CA 1
ATOM 861 C C . GLY A 1 106 ? 10.109 9.594 6.238 1 97.69 106 GLY A C 1
ATOM 862 O O . GLY A 1 106 ? 10.469 9.594 7.418 1 97.69 106 GLY A O 1
ATOM 863 N N . ILE A 1 107 ? 8.938 9.969 5.895 1 98.69 107 ILE A N 1
ATOM 864 C CA . ILE A 1 107 ? 7.906 10.289 6.875 1 98.69 107 ILE A CA 1
ATOM 865 C C . ILE A 1 107 ? 7.133 9.031 7.246 1 98.69 107 ILE A C 1
ATOM 867 O O . ILE A 1 107 ? 6.668 8.297 6.371 1 98.69 107 ILE A O 1
ATOM 871 N N . GLY A 1 108 ? 6.996 8.812 8.578 1 98.5 108 GLY A N 1
ATOM 872 C CA . GLY A 1 108 ? 6.297 7.625 9.055 1 98.5 108 GLY A CA 1
ATOM 873 C C . GLY A 1 108 ? 7.207 6.422 9.219 1 98.5 108 GLY A C 1
ATOM 874 O O . GLY A 1 108 ? 8.367 6.566 9.609 1 98.5 108 GLY A O 1
ATOM 875 N N . PHE A 1 109 ? 6.516 5.176 9.109 1 97.88 109 PHE A N 1
ATOM 876 C CA . PHE A 1 109 ? 7.262 3.943 9.328 1 97.88 109 PHE A CA 1
ATOM 877 C C . PHE A 1 109 ? 6.582 2.768 8.633 1 97.88 109 PHE A C 1
ATOM 879 O O . PHE A 1 109 ? 5.355 2.689 8.594 1 97.88 109 PHE A O 1
ATOM 886 N N . GLY A 1 110 ? 7.406 1.902 8.078 1 96.12 110 GLY A N 1
ATOM 887 C CA . GLY A 1 110 ? 6.918 0.722 7.383 1 96.12 110 GLY A CA 1
ATOM 888 C C . GLY A 1 110 ? 6.797 -0.493 8.281 1 96.12 110 GLY A C 1
ATOM 889 O O . GLY A 1 110 ? 6.137 -1.473 7.93 1 96.12 110 GLY A O 1
ATOM 890 N N . ASP A 1 111 ? 7.477 -0.396 9.352 1 91.31 111 ASP A N 1
ATOM 891 C CA . ASP A 1 111 ? 7.453 -1.447 10.359 1 91.31 111 ASP A CA 1
ATOM 892 C C . ASP A 1 111 ? 7.801 -0.891 11.742 1 91.31 111 ASP A C 1
ATOM 894 O O . ASP A 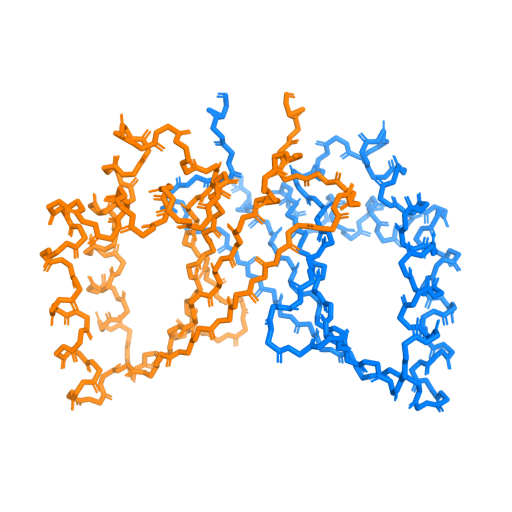1 111 ? 8.453 0.149 11.852 1 91.31 111 ASP A O 1
ATOM 898 N N . ARG A 1 112 ? 7.25 -1.483 12.758 1 86.12 112 ARG A N 1
ATOM 899 C CA . ARG A 1 112 ? 7.492 -0.992 14.117 1 86.12 112 ARG A CA 1
ATOM 900 C C . ARG A 1 112 ? 8.844 -1.478 14.641 1 86.12 112 ARG A C 1
ATOM 902 O O . ARG A 1 112 ? 9.367 -0.932 15.609 1 86.12 112 ARG A O 1
ATOM 909 N N . ALA A 1 113 ? 9.758 -1.802 14.047 1 64.5 113 ALA A N 1
ATOM 910 C CA . ALA A 1 113 ? 11 -2.369 14.578 1 64.5 113 ALA A CA 1
ATOM 911 C C . ALA A 1 113 ? 10.758 -3.047 15.922 1 64.5 113 ALA A C 1
ATOM 913 O O . ALA A 1 113 ? 9.859 -2.652 16.672 1 64.5 113 ALA A O 1
ATOM 914 N N . MET B 1 1 ? -12.32 -15.688 16.25 1 55.38 1 MET B N 1
ATOM 915 C CA . MET B 1 1 ? -11.062 -15.633 15.516 1 55.38 1 MET B CA 1
ATOM 916 C C . MET B 1 1 ? -10.609 -14.188 15.328 1 55.38 1 MET B C 1
ATOM 918 O O . MET B 1 1 ? -11.43 -13.273 15.281 1 55.38 1 MET B O 1
ATOM 922 N N . SER B 1 2 ? -9.422 -13.812 15.508 1 77.5 2 SER B N 1
ATOM 923 C CA . SER B 1 2 ? -8.984 -12.422 15.516 1 77.5 2 SER B CA 1
ATOM 924 C C . SER B 1 2 ? -9.188 -11.766 14.148 1 77.5 2 SER B C 1
ATOM 926 O O . SER B 1 2 ? -9.094 -12.43 13.117 1 77.5 2 SER B O 1
ATOM 928 N N . GLU B 1 3 ? -9.805 -10.641 14.062 1 91.31 3 GLU B N 1
ATOM 929 C CA . GLU B 1 3 ? -10.039 -9.891 12.828 1 91.31 3 GLU B CA 1
ATOM 930 C C . GLU B 1 3 ? -8.734 -9.664 12.062 1 91.31 3 GLU B C 1
ATOM 932 O O . GLU B 1 3 ? -7.695 -9.391 12.664 1 91.31 3 GLU B O 1
ATOM 937 N N . PRO B 1 4 ? -8.805 -9.859 10.75 1 97.19 4 PRO B N 1
ATOM 938 C CA . PRO B 1 4 ? -7.586 -9.602 9.984 1 97.19 4 PRO B CA 1
ATOM 939 C C . PRO B 1 4 ? -7.129 -8.148 10.07 1 97.19 4 PRO B C 1
ATOM 941 O O . PRO B 1 4 ? -7.945 -7.254 10.312 1 97.19 4 PRO B O 1
ATOM 944 N N . ALA B 1 5 ? -5.914 -7.973 9.883 1 98.25 5 ALA B N 1
ATOM 945 C CA . ALA B 1 5 ? -5.395 -6.613 9.805 1 98.25 5 ALA B CA 1
ATOM 946 C C . ALA B 1 5 ? -6.07 -5.828 8.688 1 98.25 5 ALA B C 1
ATOM 948 O O . ALA B 1 5 ? -6.512 -6.41 7.695 1 98.25 5 ALA B O 1
ATOM 949 N N . PHE B 1 6 ? -6.172 -4.555 8.898 1 98.75 6 PHE B N 1
ATOM 950 C CA . PHE B 1 6 ? -6.848 -3.621 8.008 1 98.75 6 PHE B CA 1
ATOM 951 C C . PHE B 1 6 ? -5.859 -2.631 7.402 1 98.75 6 PHE B C 1
ATOM 953 O O . PHE B 1 6 ? -5.07 -2.02 8.125 1 98.75 6 PHE B O 1
ATOM 960 N N . SER B 1 7 ? -5.855 -2.553 6.074 1 98.81 7 SER B N 1
ATOM 961 C CA . SER B 1 7 ? -4.984 -1.594 5.406 1 98.81 7 SER B CA 1
ATOM 962 C C . SER B 1 7 ? -5.793 -0.539 4.66 1 98.81 7 SER B C 1
ATOM 964 O O . SER B 1 7 ? -6.848 -0.84 4.098 1 98.81 7 SER B O 1
ATOM 966 N N . LEU B 1 8 ? -5.324 0.678 4.664 1 98.94 8 LEU B N 1
ATOM 967 C CA . LEU B 1 8 ? -5.906 1.813 3.957 1 98.94 8 LEU B CA 1
ATOM 968 C C . LEU B 1 8 ? -4.848 2.527 3.119 1 98.94 8 LEU B C 1
ATOM 970 O O . LEU B 1 8 ? -3.781 2.875 3.625 1 98.94 8 LEU B O 1
ATOM 974 N N . PHE B 1 9 ? -5.062 2.59 1.829 1 98.94 9 PHE B N 1
ATOM 975 C CA . PHE B 1 9 ? -4.238 3.381 0.922 1 98.94 9 PHE B CA 1
ATOM 976 C C . PHE B 1 9 ? -4.941 4.68 0.548 1 98.94 9 PHE B C 1
ATOM 978 O O . PHE B 1 9 ? -5.996 4.66 -0.092 1 98.94 9 PHE B O 1
ATOM 985 N N . VAL B 1 10 ? -4.434 5.789 0.956 1 98.94 10 VAL B N 1
ATOM 986 C CA . VAL B 1 10 ? -4.984 7.098 0.622 1 98.94 10 VAL B CA 1
ATOM 987 C C . VAL B 1 10 ? -4.105 7.781 -0.423 1 98.94 10 VAL B C 1
ATOM 989 O O . VAL B 1 10 ? -2.938 8.086 -0.157 1 98.94 10 VAL B O 1
ATOM 992 N N . THR B 1 11 ? -4.621 7.992 -1.594 1 98.94 11 THR B N 1
ATOM 993 C CA . THR B 1 11 ? -3.898 8.648 -2.676 1 98.94 11 THR B CA 1
ATOM 994 C C . THR B 1 11 ? -4.277 10.125 -2.762 1 98.94 11 THR B C 1
ATOM 996 O O . THR B 1 11 ? -5.465 10.469 -2.783 1 98.94 11 THR B O 1
ATOM 999 N N . LEU B 1 12 ? -3.322 10.961 -2.77 1 98.94 12 LEU B N 1
ATOM 1000 C CA . LEU B 1 12 ? -3.492 12.406 -2.873 1 98.94 12 LEU B CA 1
ATOM 1001 C C . LEU B 1 12 ? -2.797 12.945 -4.117 1 98.94 12 LEU B C 1
ATOM 1003 O O . LEU B 1 12 ? -1.599 12.719 -4.309 1 98.94 12 LEU B O 1
ATOM 1007 N N . LYS B 1 13 ? -3.502 13.609 -4.965 1 98.94 13 LYS B N 1
ATOM 1008 C CA . LYS B 1 13 ? -2.959 14.305 -6.129 1 98.94 13 LYS B CA 1
ATOM 1009 C C . LYS B 1 13 ? -3.094 15.812 -5.977 1 98.94 13 LYS B C 1
ATOM 1011 O O . LYS B 1 13 ? -4.207 16.344 -5.969 1 98.94 13 LYS B O 1
ATOM 1016 N N . PHE B 1 14 ? -2.023 16.484 -5.945 1 98.94 14 PHE B N 1
ATOM 1017 C CA . PHE B 1 14 ? -2 17.906 -5.648 1 98.94 14 PHE B CA 1
ATOM 1018 C C . PHE B 1 14 ? -1.988 18.734 -6.934 1 98.94 14 PHE B C 1
ATOM 1020 O O . PHE B 1 14 ? -1.521 18.266 -7.973 1 98.94 14 PHE B O 1
ATOM 1027 N N . SER B 1 15 ? -2.457 19.969 -6.797 1 98.69 15 SER B N 1
ATOM 1028 C CA . SER B 1 15 ? -2.5 20.859 -7.953 1 98.69 15 SER B CA 1
ATOM 1029 C C . SER B 1 15 ? -1.146 21.516 -8.195 1 98.69 15 SER B C 1
ATOM 1031 O O . SER B 1 15 ? -0.852 21.953 -9.312 1 98.69 15 SER B O 1
ATOM 1033 N N . ASP B 1 16 ? -0.391 21.656 -7.16 1 97.94 16 ASP B N 1
ATOM 1034 C CA . ASP B 1 16 ? 0.96 22.203 -7.301 1 97.94 16 ASP B CA 1
ATOM 1035 C C . ASP B 1 16 ? 1.851 21.75 -6.145 1 97.94 16 ASP B C 1
ATOM 1037 O O . ASP B 1 16 ? 1.368 21.156 -5.176 1 97.94 16 ASP B O 1
ATOM 1041 N N . SER B 1 17 ? 3.176 22.016 -6.262 1 98.31 17 SER B N 1
ATOM 1042 C CA . SER B 1 17 ? 4.172 21.469 -5.352 1 98.31 17 SER B CA 1
ATOM 1043 C C . SER B 1 17 ? 4.094 22.125 -3.98 1 98.31 17 SER B C 1
ATOM 1045 O O . SER B 1 17 ? 4.453 21.516 -2.969 1 98.31 17 SER B O 1
ATOM 1047 N N . GLN B 1 18 ? 3.656 23.297 -3.961 1 98.31 18 GLN B N 1
ATOM 1048 C CA . GLN B 1 18 ? 3.562 23.984 -2.678 1 98.31 18 GLN B CA 1
ATOM 1049 C C . GLN B 1 18 ? 2.557 23.297 -1.757 1 98.31 18 GLN B C 1
ATOM 1051 O O . GLN B 1 18 ? 2.822 23.109 -0.568 1 98.31 18 GLN B O 1
ATOM 1056 N N . PHE B 1 19 ? 1.445 22.922 -2.305 1 98.69 19 PHE B N 1
ATOM 1057 C CA . PHE B 1 19 ? 0.417 22.266 -1.506 1 98.69 19 PHE B CA 1
ATOM 1058 C C . PHE B 1 19 ? 0.875 20.875 -1.064 1 98.69 19 PHE B C 1
ATOM 1060 O O . PHE B 1 19 ? 0.559 20.438 0.043 1 98.69 19 PHE B O 1
ATOM 1067 N N . LYS B 1 20 ? 1.587 20.266 -1.918 1 98.81 20 LYS B N 1
ATOM 1068 C CA . LYS B 1 20 ? 2.197 18.984 -1.551 1 98.81 20 LYS B CA 1
ATOM 1069 C C . LYS B 1 20 ? 3.131 19.156 -0.355 1 98.81 20 LYS B C 1
ATOM 1071 O O . LYS B 1 20 ? 3.07 18.375 0.598 1 98.81 20 LYS B O 1
ATOM 1076 N N . GLU B 1 21 ? 3.953 20.141 -0.406 1 98.56 21 GLU B N 1
ATOM 1077 C CA . GLU B 1 21 ? 4.902 20.375 0.677 1 98.56 21 GLU B CA 1
ATOM 1078 C C . GLU B 1 21 ? 4.18 20.719 1.979 1 98.56 21 GLU B C 1
ATOM 1080 O O . GLU B 1 21 ? 4.598 20.281 3.057 1 98.56 21 GLU B O 1
ATOM 1085 N N . ASP B 1 22 ? 3.123 21.5 1.903 1 98.31 22 ASP B N 1
ATOM 1086 C CA . ASP B 1 22 ? 2.305 21.797 3.072 1 98.31 22 ASP B CA 1
ATOM 1087 C C . ASP B 1 22 ? 1.727 20.516 3.684 1 98.31 22 ASP B C 1
ATOM 1089 O O . ASP B 1 22 ? 1.749 20.344 4.902 1 98.31 22 ASP B O 1
ATOM 1093 N N . PHE B 1 23 ? 1.237 19.703 2.834 1 98.88 23 PHE B N 1
ATOM 1094 C CA . PHE B 1 23 ? 0.684 18.438 3.281 1 98.88 23 PHE B CA 1
ATOM 1095 C C . PHE B 1 23 ? 1.749 17.594 3.979 1 98.88 23 PHE B C 1
ATOM 1097 O O . PHE B 1 23 ? 1.507 17.047 5.055 1 98.88 23 PHE B O 1
ATOM 1104 N N . LEU B 1 24 ? 2.902 17.453 3.365 1 98.81 24 LEU B N 1
ATOM 1105 C CA . LEU B 1 24 ? 3.975 16.641 3.92 1 98.81 24 LEU B CA 1
ATOM 1106 C C . LEU B 1 24 ? 4.383 17.141 5.301 1 98.81 24 LEU B C 1
ATOM 1108 O O . LEU B 1 24 ? 4.645 16.344 6.203 1 98.81 24 LEU B O 1
ATOM 1112 N N . ARG B 1 25 ? 4.422 18.438 5.465 1 98.31 25 ARG B N 1
ATOM 1113 C CA . ARG B 1 25 ? 4.723 19.031 6.77 1 98.31 25 ARG B CA 1
ATOM 1114 C C . ARG B 1 25 ? 3.66 18.656 7.797 1 98.31 25 ARG B C 1
ATOM 1116 O O . ARG B 1 25 ? 3.984 18.25 8.906 1 98.31 25 ARG B O 1
ATOM 1123 N N . ASP B 1 26 ? 2.418 18.781 7.406 1 98.25 26 ASP B N 1
ATOM 1124 C CA . ASP B 1 26 ? 1.311 18.547 8.328 1 98.25 26 ASP B CA 1
ATOM 1125 C C . ASP B 1 26 ? 1.211 17.062 8.695 1 98.25 26 ASP B C 1
ATOM 1127 O O . ASP B 1 26 ? 1.02 16.719 9.859 1 98.25 26 ASP B O 1
ATOM 1131 N N . ILE B 1 27 ? 1.332 16.188 7.723 1 98.75 27 ILE B N 1
ATOM 1132 C CA . ILE B 1 27 ? 1.14 14.766 7.953 1 98.75 27 ILE B CA 1
ATOM 1133 C C . ILE B 1 27 ? 2.289 14.219 8.797 1 98.75 27 ILE B C 1
ATOM 1135 O O . ILE B 1 27 ? 2.154 13.172 9.438 1 98.75 27 ILE B O 1
ATOM 1139 N N . ALA B 1 28 ? 3.459 14.867 8.734 1 98.62 28 ALA B N 1
ATOM 1140 C CA . ALA B 1 28 ? 4.602 14.445 9.539 1 98.62 28 ALA B CA 1
ATOM 1141 C C . ALA B 1 28 ? 4.266 14.484 11.031 1 98.62 28 ALA B C 1
ATOM 1143 O O . ALA B 1 28 ? 4.707 13.625 11.789 1 98.62 28 ALA B O 1
ATOM 1144 N N . LEU B 1 29 ? 3.502 15.438 11.438 1 98.12 29 LEU B N 1
ATOM 1145 C CA . LEU B 1 29 ? 3.078 15.547 12.828 1 98.12 29 LEU B CA 1
ATOM 1146 C C . LEU B 1 29 ? 2.166 14.391 13.219 1 98.12 29 LEU B C 1
ATOM 1148 O O . LEU B 1 29 ? 2.307 13.812 14.297 1 98.12 29 LEU B O 1
ATOM 1152 N N . VAL B 1 30 ? 1.272 14.031 12.344 1 98.75 30 VAL B N 1
ATOM 1153 C CA . VAL B 1 30 ? 0.38 12.898 12.57 1 98.75 30 VAL B CA 1
ATOM 1154 C C . VAL B 1 30 ? 1.193 11.609 12.672 1 98.75 30 VAL B C 1
ATOM 1156 O O . VAL B 1 30 ? 1.013 10.828 13.602 1 98.75 30 VAL B O 1
ATOM 1159 N N . ALA B 1 31 ? 2.09 11.461 11.719 1 98.81 31 ALA B N 1
ATOM 1160 C CA . ALA B 1 31 ? 2.893 10.242 11.656 1 98.81 31 ALA B CA 1
ATOM 1161 C C . ALA B 1 31 ? 3.721 10.07 12.922 1 98.81 31 ALA B C 1
ATOM 1163 O O . ALA B 1 31 ? 3.895 8.945 13.406 1 98.81 31 ALA B O 1
ATOM 1164 N N . THR B 1 32 ? 4.266 11.148 13.445 1 98.56 32 THR B N 1
ATOM 1165 C CA . THR B 1 32 ? 5.035 11.102 14.68 1 98.56 32 THR B CA 1
ATOM 1166 C C . THR B 1 32 ? 4.164 10.617 15.844 1 98.56 32 THR B C 1
ATOM 1168 O O . THR B 1 32 ? 4.578 9.75 16.609 1 98.56 32 THR B O 1
ATOM 1171 N N . HIS B 1 33 ? 2.99 11.156 15.945 1 98.81 33 HIS B N 1
ATOM 1172 C CA . HIS B 1 33 ? 2.062 10.719 16.984 1 98.81 33 HIS B CA 1
ATOM 1173 C C . HIS B 1 33 ? 1.729 9.242 16.828 1 98.81 33 HIS B C 1
ATOM 1175 O O . HIS B 1 33 ? 1.711 8.5 17.812 1 98.81 33 HIS B O 1
ATOM 1181 N N . VAL B 1 34 ? 1.392 8.82 15.602 1 98.81 34 VAL B N 1
ATOM 1182 C CA . VAL B 1 34 ? 1.034 7.43 15.328 1 98.81 34 VAL B CA 1
ATOM 1183 C C . VAL B 1 34 ? 2.148 6.504 15.812 1 98.81 34 VAL B C 1
ATOM 1185 O O . VAL B 1 34 ? 1.89 5.523 16.516 1 98.81 34 VAL B O 1
ATOM 1188 N N . ARG B 1 35 ? 3.359 6.809 15.453 1 98.25 35 ARG B N 1
ATOM 1189 C CA . ARG B 1 35 ? 4.508 5.996 15.852 1 98.25 35 ARG B CA 1
ATOM 1190 C C . ARG B 1 35 ? 4.609 5.891 17.359 1 98.25 35 ARG B C 1
ATOM 1192 O O . ARG B 1 35 ? 4.855 4.809 17.906 1 98.25 35 ARG B O 1
ATOM 1199 N N . ASN B 1 36 ? 4.34 6.953 18.047 1 98.19 36 ASN B N 1
ATOM 1200 C CA . ASN B 1 36 ? 4.637 7.031 19.469 1 98.19 36 ASN B CA 1
ATOM 1201 C C . ASN B 1 36 ? 3.459 6.555 20.312 1 98.19 36 ASN B C 1
ATOM 1203 O O . ASN B 1 36 ? 3.648 6.051 21.422 1 98.19 36 ASN B O 1
ATOM 1207 N N . SER B 1 37 ? 2.246 6.656 19.75 1 98.56 37 SER B N 1
ATOM 1208 C CA . SER B 1 37 ? 1.119 6.578 20.672 1 98.56 37 SER B CA 1
ATOM 1209 C C . SER B 1 37 ? 0.096 5.547 20.203 1 98.56 37 SER B C 1
ATOM 1211 O O . SER B 1 37 ? -0.891 5.289 20.891 1 98.56 37 SER B O 1
ATOM 1213 N N . GLU B 1 38 ? 0.277 4.961 19.047 1 98.69 38 GLU B N 1
ATOM 1214 C CA . GLU B 1 38 ? -0.685 3.996 18.516 1 98.69 38 GLU B CA 1
ATOM 1215 C C . GLU B 1 38 ? -0.022 2.648 18.25 1 98.69 38 GLU B C 1
ATOM 1217 O O . GLU B 1 38 ? 0.262 2.312 17.094 1 98.69 38 GLU B O 1
ATOM 1222 N N . PRO B 1 39 ? 0.13 1.838 19.25 1 98.12 39 PRO B N 1
ATOM 1223 C CA . PRO B 1 39 ? 0.874 0.586 19.094 1 98.12 39 PRO B CA 1
ATOM 1224 C C . PRO B 1 39 ? 0.193 -0.389 18.125 1 98.12 39 PRO B C 1
ATOM 1226 O O . PRO B 1 39 ? 0.848 -1.274 17.578 1 98.12 39 PRO B O 1
ATOM 1229 N N . ASP B 1 40 ? -1.147 -0.2 17.953 1 97.88 40 ASP B N 1
ATOM 1230 C CA . ASP B 1 40 ? -1.866 -1.143 17.094 1 97.88 40 ASP B CA 1
ATOM 1231 C C . ASP B 1 40 ? -1.936 -0.641 15.656 1 97.88 40 ASP B C 1
ATOM 1233 O O . ASP B 1 40 ? -2.652 -1.209 14.828 1 97.88 40 ASP B O 1
ATOM 1237 N N . THR B 1 41 ? -1.271 0.469 15.336 1 98.5 41 THR B N 1
ATOM 1238 C CA . THR B 1 41 ? -0.918 0.817 13.961 1 98.5 41 THR B CA 1
ATOM 1239 C C . THR B 1 41 ? 0.395 0.154 13.555 1 98.5 41 THR B C 1
ATOM 1241 O O . THR B 1 41 ? 1.459 0.509 14.062 1 98.5 41 THR B O 1
ATOM 1244 N N . LEU B 1 42 ? 0.301 -0.726 12.641 1 98.12 42 LEU B N 1
ATOM 1245 C CA . LEU B 1 42 ? 1.415 -1.609 12.312 1 98.12 42 LEU B CA 1
ATOM 1246 C C . LEU B 1 42 ? 2.385 -0.928 11.359 1 98.12 42 LEU B C 1
ATOM 1248 O O . LEU B 1 42 ? 3.588 -1.194 11.391 1 98.12 42 LEU B O 1
ATOM 1252 N N . SER B 1 43 ? 1.869 -0.119 10.492 1 98.44 43 SER B N 1
ATOM 1253 C CA . SER B 1 43 ? 2.639 0.723 9.586 1 98.44 43 SER B CA 1
ATOM 1254 C C . SER B 1 43 ? 1.877 1.996 9.227 1 98.44 43 SER B C 1
ATOM 1256 O O . SER B 1 43 ? 0.644 2 9.203 1 98.44 43 SER B O 1
ATOM 1258 N N . TYR B 1 44 ? 2.562 3.066 8.984 1 98.81 44 TYR B N 1
ATOM 1259 C CA . TYR B 1 44 ? 2.082 4.375 8.562 1 98.81 44 TYR B CA 1
ATOM 1260 C C . TYR B 1 44 ? 3.137 5.102 7.734 1 98.81 44 TYR B C 1
ATOM 1262 O O . TYR B 1 44 ? 3.947 5.855 8.273 1 98.81 44 TYR B O 1
ATOM 1270 N N . GLU B 1 45 ? 3.082 4.934 6.426 1 98.5 45 GLU B N 1
ATOM 1271 C 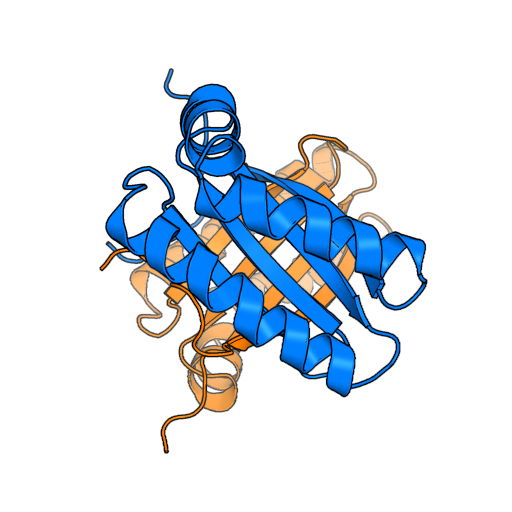CA . GLU B 1 45 ? 4.145 5.379 5.535 1 98.5 45 GLU B CA 1
ATOM 1272 C C . GLU B 1 45 ? 3.627 6.402 4.527 1 98.5 45 GLU B C 1
ATOM 1274 O O . GLU B 1 45 ? 2.568 6.207 3.926 1 98.5 45 GLU B O 1
ATOM 1279 N N . VAL B 1 46 ? 4.367 7.434 4.406 1 98.94 46 VAL B N 1
ATOM 1280 C CA . VAL B 1 46 ? 4.102 8.398 3.348 1 98.94 46 VAL B CA 1
ATOM 1281 C C . VAL B 1 46 ? 5.027 8.141 2.162 1 98.94 46 VAL B C 1
ATOM 1283 O O . VAL B 1 46 ? 6.25 8.188 2.297 1 98.94 46 VAL B O 1
ATOM 1286 N N . LEU B 1 47 ? 4.41 7.844 1.051 1 98.94 47 LEU B N 1
ATOM 1287 C CA . LEU B 1 47 ? 5.125 7.414 -0.147 1 98.94 47 LEU B CA 1
ATOM 1288 C C . LEU B 1 47 ? 4.957 8.422 -1.274 1 98.94 47 LEU B C 1
ATOM 1290 O O . LEU B 1 47 ? 3.869 8.977 -1.462 1 98.94 47 LEU B O 1
ATOM 1294 N N . LEU B 1 48 ? 6.023 8.633 -1.999 1 98.88 48 LEU B N 1
ATOM 1295 C CA . LEU B 1 48 ? 6.02 9.539 -3.141 1 98.88 48 LEU B CA 1
ATOM 1296 C C . LEU B 1 48 ? 5.996 8.766 -4.453 1 98.88 48 LEU B C 1
ATOM 1298 O O . LEU B 1 48 ? 6.812 7.863 -4.66 1 98.88 48 LEU B O 1
ATOM 1302 N N . SER B 1 49 ? 5.023 9.133 -5.355 1 98.88 49 SER B N 1
ATOM 1303 C CA . SER B 1 49 ? 5.055 8.539 -6.691 1 98.88 49 SER B CA 1
ATOM 1304 C C . SER B 1 49 ? 6.375 8.836 -7.395 1 98.88 49 SER B C 1
ATOM 1306 O O . SER B 1 49 ? 6.867 9.969 -7.344 1 98.88 49 SER B O 1
ATOM 1308 N N . ASP B 1 50 ? 6.918 7.824 -8.008 1 98.06 50 ASP B N 1
ATOM 1309 C CA . ASP B 1 50 ? 8.148 8.055 -8.758 1 98.06 50 ASP B CA 1
ATOM 1310 C C . ASP B 1 50 ? 7.852 8.375 -10.219 1 98.06 50 ASP B C 1
ATOM 1312 O O . ASP B 1 50 ? 8.773 8.539 -11.023 1 98.06 50 ASP B O 1
ATOM 1316 N N . LYS B 1 51 ? 6.574 8.547 -10.562 1 98 51 LYS B N 1
ATOM 1317 C CA . LYS B 1 51 ? 6.164 8.828 -11.93 1 98 51 LYS B CA 1
ATOM 1318 C C . LYS B 1 51 ? 5.461 10.18 -12.031 1 98 51 LYS B C 1
ATOM 1320 O O . LYS B 1 51 ? 5.336 10.734 -13.125 1 98 51 LYS B O 1
ATOM 1325 N N . ASP B 1 52 ? 4.887 10.594 -11 1 98.38 52 ASP B N 1
ATOM 1326 C CA . ASP B 1 52 ? 4.156 11.852 -10.922 1 98.38 52 ASP B CA 1
ATOM 1327 C C . ASP B 1 52 ? 4.539 12.633 -9.664 1 98.38 52 ASP B C 1
ATOM 1329 O O . ASP B 1 52 ? 4.109 12.289 -8.562 1 98.38 52 ASP B O 1
ATOM 1333 N N . ASP B 1 53 ? 5.164 13.695 -9.758 1 98.12 53 ASP B N 1
ATOM 1334 C CA . ASP B 1 53 ? 5.75 14.453 -8.656 1 98.12 53 ASP B CA 1
ATOM 1335 C C . ASP B 1 53 ? 4.668 15.023 -7.742 1 98.12 53 ASP B C 1
ATOM 1337 O O . ASP B 1 53 ? 4.957 15.461 -6.629 1 98.12 53 ASP B O 1
ATOM 1341 N N . LEU B 1 54 ? 3.42 14.992 -8.188 1 98.81 54 LEU B N 1
ATOM 1342 C CA . LEU B 1 54 ? 2.359 15.633 -7.418 1 98.81 54 LEU B CA 1
ATOM 1343 C C . LEU B 1 54 ? 1.458 14.594 -6.758 1 98.81 54 LEU B C 1
ATOM 1345 O O . LEU B 1 54 ? 0.392 14.93 -6.238 1 98.81 54 LEU B O 1
ATOM 1349 N N . THR B 1 55 ? 1.884 13.336 -6.816 1 98.94 55 THR B N 1
ATOM 1350 C CA . THR B 1 55 ? 1.076 12.258 -6.254 1 98.94 55 THR B CA 1
ATOM 1351 C C . THR B 1 55 ? 1.767 11.641 -5.039 1 98.94 55 THR B C 1
ATOM 1353 O O . THR B 1 55 ? 2.941 11.281 -5.109 1 98.94 55 THR B O 1
ATOM 1356 N N . VAL B 1 56 ? 1.054 11.586 -3.92 1 98.94 56 VAL B N 1
ATOM 1357 C CA . VAL B 1 56 ? 1.475 11.008 -2.648 1 98.94 56 VAL B CA 1
ATOM 1358 C C . VAL B 1 56 ? 0.495 9.922 -2.225 1 98.94 56 VAL B C 1
ATOM 1360 O O . VAL B 1 56 ? -0.711 10.039 -2.457 1 98.94 56 VAL B O 1
ATOM 1363 N N . VAL B 1 57 ? 1.005 8.906 -1.667 1 98.94 57 VAL B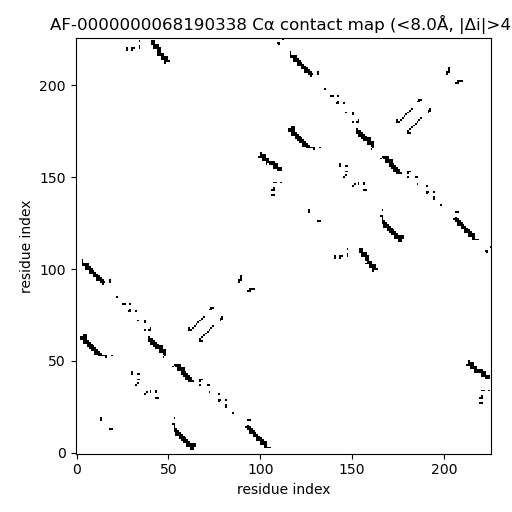 N 1
ATOM 1364 C CA . VAL B 1 57 ? 0.148 7.891 -1.065 1 98.94 57 VAL B CA 1
ATOM 1365 C C . VAL B 1 57 ? 0.498 7.73 0.412 1 98.94 57 VAL B C 1
ATOM 1367 O O . VAL B 1 57 ? 1.676 7.664 0.774 1 98.94 57 VAL B O 1
ATOM 1370 N N . VAL B 1 58 ? -0.463 7.73 1.249 1 98.94 58 VAL B N 1
ATOM 1371 C CA . VAL B 1 58 ? -0.312 7.285 2.631 1 98.94 58 VAL B CA 1
ATOM 1372 C C . VAL B 1 58 ? -0.766 5.832 2.76 1 98.94 58 VAL B C 1
ATOM 1374 O O . VAL B 1 58 ? -1.944 5.527 2.566 1 98.94 58 VAL B O 1
ATOM 1377 N N . MET B 1 59 ? 0.167 4.988 3.039 1 98.81 59 MET B N 1
ATOM 1378 C CA . MET B 1 59 ? -0.106 3.572 3.275 1 98.81 59 MET B CA 1
ATOM 1379 C C . MET B 1 59 ? -0.219 3.281 4.77 1 98.81 59 MET B C 1
ATOM 1381 O O . MET B 1 59 ? 0.729 3.506 5.523 1 98.81 59 MET B O 1
ATOM 1385 N N . GLU B 1 60 ? -1.361 2.836 5.207 1 98.88 60 GLU B N 1
ATOM 1386 C CA . GLU B 1 60 ? -1.674 2.615 6.617 1 98.88 60 GLU B CA 1
ATOM 1387 C C . GLU B 1 60 ? -2.076 1.165 6.871 1 98.88 60 GLU B C 1
ATOM 1389 O O . GLU B 1 60 ? -2.883 0.6 6.129 1 98.88 60 GLU B O 1
ATOM 1394 N N . ARG B 1 61 ? -1.501 0.56 7.906 1 98.75 61 ARG B N 1
ATOM 1395 C CA . ARG B 1 61 ? -1.866 -0.786 8.336 1 98.75 61 ARG B CA 1
ATOM 1396 C C . ARG B 1 61 ? -2.203 -0.812 9.82 1 98.75 61 ARG B C 1
ATOM 1398 O O . ARG B 1 61 ? -1.432 -0.319 10.648 1 98.75 61 ARG B O 1
ATOM 1405 N N . TYR B 1 62 ? -3.322 -1.371 10.078 1 98.56 62 TYR B N 1
ATOM 1406 C CA . TYR B 1 62 ? -3.83 -1.458 11.445 1 98.56 62 TYR B CA 1
ATOM 1407 C C . TYR B 1 62 ? -4.098 -2.906 11.836 1 98.56 62 TYR B C 1
ATOM 1409 O O . TYR B 1 62 ? -4.508 -3.717 11 1 98.56 62 TYR B O 1
ATOM 1417 N N . ARG B 1 63 ? -3.936 -3.143 13.086 1 98 63 ARG B N 1
ATOM 1418 C CA . ARG B 1 63 ? -4.215 -4.48 13.602 1 98 63 ARG B CA 1
ATOM 1419 C C . ARG B 1 63 ? -5.656 -4.891 13.312 1 98 63 ARG B C 1
ATOM 1421 O O . ARG B 1 63 ? -5.93 -6.059 13.039 1 98 63 ARG B O 1
ATOM 1428 N N . ASP B 1 64 ? -6.531 -3.932 13.484 1 98.06 64 ASP B N 1
ATOM 1429 C CA . ASP B 1 64 ? -7.938 -4.156 13.148 1 98.06 64 ASP B CA 1
ATOM 1430 C C . ASP B 1 64 ? -8.633 -2.848 12.789 1 98.06 64 ASP B C 1
ATOM 1432 O O . ASP B 1 64 ? -8.148 -1.766 13.125 1 98.06 64 ASP B O 1
ATOM 1436 N N . LYS B 1 65 ? -9.781 -2.955 12.109 1 98 65 LYS B N 1
ATOM 1437 C CA . LYS B 1 65 ? -10.5 -1.774 11.641 1 98 65 LYS B CA 1
ATOM 1438 C C . LYS B 1 65 ? -11.195 -1.064 12.797 1 98 65 LYS B C 1
ATOM 1440 O O . LYS B 1 65 ? -11.047 0.147 12.969 1 98 65 LYS B O 1
ATOM 1445 N N . GLU B 1 66 ? -11.883 -1.729 13.555 1 97.75 66 GLU B N 1
ATOM 1446 C CA . GLU B 1 66 ? -12.805 -1.151 14.531 1 97.75 66 GLU B CA 1
ATOM 1447 C C . GLU B 1 66 ? -12.047 -0.44 15.648 1 97.75 66 GLU B C 1
ATOM 1449 O O . GLU B 1 66 ? -12.297 0.734 15.93 1 97.75 66 GLU B O 1
ATOM 1454 N N . HIS B 1 67 ? -11.117 -1.113 16.281 1 97.94 67 HIS B N 1
ATOM 1455 C CA . HIS B 1 67 ? -10.438 -0.519 17.422 1 97.94 67 HIS B CA 1
ATOM 1456 C C . HIS B 1 67 ? -9.266 0.355 16.984 1 97.94 67 HIS B C 1
ATOM 1458 O O . HIS B 1 67 ? -9.281 1.568 17.203 1 97.94 67 HIS B O 1
ATOM 1464 N N . ALA B 1 68 ? -8.297 -0.224 16.312 1 98.62 68 ALA B N 1
ATOM 1465 C CA . ALA B 1 68 ? -7.066 0.494 16 1 98.62 68 ALA B CA 1
ATOM 1466 C C . ALA B 1 68 ? -7.34 1.667 15.062 1 98.62 68 ALA B C 1
ATOM 1468 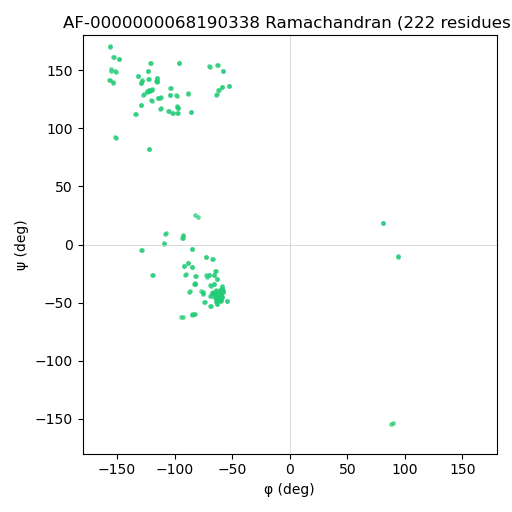O O . ALA B 1 68 ? -6.859 2.779 15.289 1 98.62 68 ALA B O 1
ATOM 1469 N N . PHE B 1 69 ? -8.109 1.436 14.039 1 98.69 69 PHE B N 1
ATOM 1470 C CA . PHE B 1 69 ? -8.336 2.48 13.055 1 98.69 69 PHE B CA 1
ATOM 1471 C C . PHE B 1 69 ? -9.43 3.434 13.516 1 98.69 69 PHE B C 1
ATOM 1473 O O . PHE B 1 69 ? -9.188 4.629 13.688 1 98.69 69 PHE B O 1
ATOM 1480 N N . LEU B 1 70 ? -10.633 2.951 13.742 1 98.31 70 LEU B N 1
ATOM 1481 C CA . LEU B 1 70 ? -11.789 3.814 13.961 1 98.31 70 LEU B CA 1
ATOM 1482 C C . LEU B 1 70 ? -11.75 4.43 15.359 1 98.31 70 LEU B C 1
ATOM 1484 O O . LEU B 1 70 ? -11.992 5.629 15.516 1 98.31 70 LEU B O 1
ATOM 1488 N N . ARG B 1 71 ? -11.406 3.711 16.344 1 98.31 71 ARG B N 1
ATOM 1489 C CA . ARG B 1 71 ? -11.516 4.211 17.703 1 98.31 71 ARG B CA 1
ATOM 1490 C C . ARG B 1 71 ? -10.258 4.973 18.109 1 98.31 71 ARG B C 1
ATOM 1492 O O . ARG B 1 71 ? -10.344 6.02 18.75 1 98.31 71 ARG B O 1
ATOM 1499 N N . VAL B 1 72 ? -9.102 4.492 17.75 1 98.69 72 VAL B N 1
ATOM 1500 C CA . VAL B 1 72 ? -7.867 5.098 18.219 1 98.69 72 VAL B CA 1
ATOM 1501 C C . VAL B 1 72 ? -7.371 6.129 17.219 1 98.69 72 VAL B C 1
ATOM 1503 O O . VAL B 1 72 ? -7.312 7.324 17.516 1 98.69 72 VAL B O 1
ATOM 1506 N N . HIS B 1 73 ? -7.055 5.723 16.047 1 98.88 73 HIS B N 1
ATOM 1507 C CA . HIS B 1 73 ? -6.398 6.59 15.07 1 98.88 73 HIS B CA 1
ATOM 1508 C C . HIS B 1 73 ? -7.293 7.77 14.695 1 98.88 73 HIS B C 1
ATOM 1510 O O . HIS B 1 73 ? -6.871 8.922 14.773 1 98.88 73 HIS B O 1
ATOM 1516 N N . ARG B 1 74 ? -8.539 7.5 14.32 1 98.38 74 ARG B N 1
ATOM 1517 C CA . ARG B 1 74 ? -9.43 8.531 13.805 1 98.38 74 ARG B CA 1
ATOM 1518 C C . ARG B 1 74 ? -9.891 9.469 14.914 1 98.38 74 ARG B C 1
ATOM 1520 O O . ARG B 1 74 ? -10.453 10.531 14.648 1 98.38 74 ARG B O 1
ATOM 1527 N N . ASN B 1 75 ? -9.609 9.086 16.141 1 98.06 75 ASN B N 1
ATOM 1528 C CA . ASN B 1 75 ? -10.047 9.906 17.266 1 98.06 75 ASN B CA 1
ATOM 1529 C C . ASN B 1 75 ? -8.875 10.594 17.953 1 98.06 75 ASN B C 1
ATOM 1531 O O . ASN B 1 75 ? -9.062 11.312 18.938 1 98.06 75 ASN B O 1
ATOM 1535 N N . SER B 1 76 ? -7.711 10.43 17.516 1 98.31 76 SER B N 1
ATOM 1536 C CA . SER B 1 76 ? -6.547 11.07 18.109 1 98.31 76 SER B CA 1
ATOM 1537 C C . SER B 1 76 ? -6.559 12.578 17.859 1 98.31 76 SER B C 1
ATOM 1539 O O . SER B 1 76 ? -7.117 13.039 16.859 1 98.31 76 SE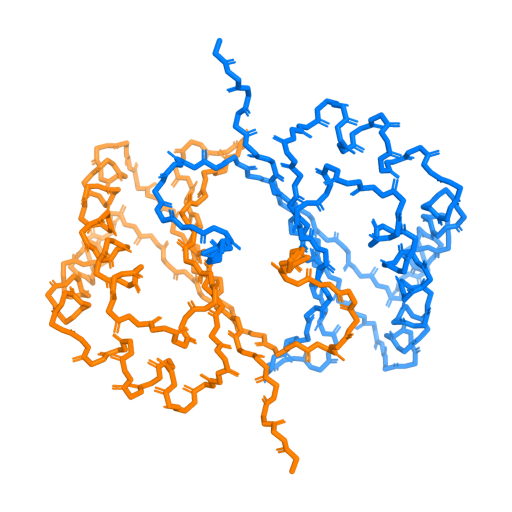R B O 1
ATOM 1541 N N . GLN B 1 77 ? -5.977 13.328 18.672 1 97.81 77 GLN B N 1
ATOM 1542 C CA . GLN B 1 77 ? -5.965 14.781 18.562 1 97.81 77 GLN B CA 1
ATOM 1543 C C . GLN B 1 77 ? -5.246 15.234 17.297 1 97.81 77 GLN B C 1
ATOM 1545 O O . GLN B 1 77 ? -5.777 16.047 16.531 1 97.81 77 GLN B O 1
ATOM 1550 N N . PRO B 1 78 ? -4.027 14.68 17.047 1 98.31 78 PRO B N 1
ATOM 1551 C CA . PRO B 1 78 ? -3.359 15.133 15.812 1 98.31 78 PRO B CA 1
ATOM 1552 C C . PRO B 1 78 ? -4.18 14.844 14.555 1 98.31 78 PRO B C 1
ATOM 1554 O O . PRO B 1 78 ? -4.211 15.664 13.633 1 98.31 78 PRO B O 1
ATOM 1557 N N . PHE B 1 79 ? -4.832 13.695 14.492 1 98.44 79 PHE B N 1
ATOM 1558 C CA . PHE B 1 79 ? -5.676 13.391 13.344 1 98.44 79 PHE B CA 1
ATOM 1559 C C . PHE B 1 79 ? -6.816 14.391 13.227 1 98.44 79 PHE B C 1
ATOM 1561 O O . PHE B 1 79 ? -7.082 14.914 12.148 1 98.44 79 PHE B O 1
ATOM 1568 N N . GLN B 1 80 ? -7.445 14.664 14.344 1 97.94 80 GLN B N 1
ATOM 1569 C CA . GLN B 1 80 ? -8.609 15.555 14.352 1 97.94 80 GLN B CA 1
ATOM 1570 C C . GLN B 1 80 ? -8.211 16.969 13.969 1 97.94 80 GLN B C 1
ATOM 1572 O O . GLN B 1 80 ? -9.031 17.734 13.438 1 97.94 80 GLN B O 1
ATOM 1577 N N . GLU B 1 81 ? -7.023 17.344 14.195 1 97.88 81 GLU B N 1
ATOM 1578 C CA . GLU B 1 81 ? -6.531 18.656 13.789 1 97.88 81 GLU B CA 1
ATOM 1579 C C . GLU B 1 81 ? -6.117 18.672 12.32 1 97.88 81 GLU B C 1
ATOM 1581 O O . GLU B 1 81 ? -6.301 19.672 11.633 1 97.88 81 GLU B O 1
ATOM 1586 N N . PHE B 1 82 ? -5.609 17.578 11.859 1 98.31 82 PHE B N 1
ATOM 1587 C CA . PHE B 1 82 ? -5.078 17.422 10.508 1 98.31 82 PHE B CA 1
ATOM 1588 C C . PHE B 1 82 ? -6.207 17.312 9.492 1 98.31 82 PHE B C 1
ATOM 1590 O O . PHE B 1 82 ? -6.148 17.922 8.422 1 98.31 82 PHE B O 1
ATOM 1597 N N . ARG B 1 83 ? -7.238 16.594 9.828 1 97.75 83 ARG B N 1
ATOM 1598 C CA . ARG B 1 83 ? -8.266 16.188 8.875 1 97.75 83 ARG B CA 1
ATOM 1599 C C . ARG B 1 83 ? -9.016 17.406 8.328 1 97.75 83 ARG B C 1
ATOM 1601 O O . ARG B 1 83 ? -9.258 17.5 7.125 1 97.75 83 ARG B O 1
ATOM 1608 N N . PRO B 1 84 ? -9.375 18.438 9.156 1 97.75 84 PRO B N 1
ATOM 1609 C CA . PRO B 1 84 ? -10.055 19.625 8.617 1 97.75 84 PRO B CA 1
ATOM 1610 C C . PRO B 1 84 ? -9.172 20.422 7.668 1 97.75 84 PRO B C 1
ATOM 1612 O O . PRO B 1 84 ? -9.672 21.016 6.703 1 97.75 84 PRO B O 1
ATOM 1615 N N . LYS B 1 85 ? -7.883 20.453 7.93 1 97.62 85 LYS B N 1
ATOM 1616 C CA . LYS B 1 85 ? -6.965 21.141 7.031 1 97.62 85 LYS B CA 1
ATOM 1617 C C . LYS B 1 85 ? -6.93 20.469 5.66 1 97.62 85 LYS B C 1
ATOM 1619 O O . LYS B 1 85 ? -6.957 21.156 4.633 1 97.62 85 LYS B O 1
ATOM 1624 N N . LEU B 1 86 ? -6.898 19.172 5.699 1 98.38 86 LEU B N 1
ATOM 1625 C CA . LEU B 1 86 ? -6.875 18.406 4.453 1 98.38 86 LEU B CA 1
ATOM 1626 C C . LEU B 1 86 ? -8.188 18.578 3.688 1 98.38 86 LEU B C 1
ATOM 1628 O O . LEU B 1 86 ? -8.18 18.75 2.469 1 98.38 86 LEU B O 1
ATOM 1632 N N . LYS B 1 87 ? -9.227 18.562 4.398 1 98.31 87 LYS B N 1
ATOM 1633 C CA . LYS B 1 87 ? -10.539 18.766 3.785 1 98.31 87 LYS B CA 1
ATOM 1634 C C . LYS B 1 87 ? -10.641 20.141 3.141 1 98.31 87 LYS B C 1
ATOM 1636 O O . LYS B 1 87 ? -11.18 20.281 2.043 1 98.31 87 LYS B O 1
ATOM 1641 N N . ALA B 1 88 ? -10.164 21.125 3.783 1 98.38 88 ALA B N 1
ATOM 1642 C CA . ALA B 1 88 ? -10.164 22.484 3.229 1 98.38 88 ALA B CA 1
ATOM 1643 C C . ALA B 1 88 ? -9.375 22.547 1.927 1 98.38 88 ALA B C 1
ATOM 1645 O O . ALA B 1 88 ? -9.797 23.188 0.964 1 98.38 88 ALA B O 1
ATOM 1646 N N . MET B 1 89 ? -8.219 21.875 1.915 1 98.44 89 MET B N 1
ATOM 1647 C CA . MET B 1 89 ? -7.406 21.797 0.703 1 98.44 89 MET B CA 1
ATOM 1648 C C . MET B 1 89 ? -8.188 21.141 -0.435 1 98.44 89 MET B C 1
ATOM 1650 O O . MET B 1 89 ? -8.117 21.609 -1.578 1 98.44 89 MET B O 1
ATOM 1654 N N . GLN B 1 90 ? -8.852 20.078 -0.083 1 98.69 90 GLN B N 1
ATOM 1655 C CA . GLN B 1 90 ? -9.648 19.359 -1.072 1 98.69 90 GLN B CA 1
ATOM 1656 C C . GLN B 1 90 ? -10.789 20.234 -1.595 1 98.69 90 GLN B C 1
ATOM 1658 O O . GLN B 1 90 ? -11.016 20.312 -2.805 1 98.69 90 GLN B O 1
ATOM 1663 N N . ASP B 1 91 ? -11.469 20.906 -0.715 1 98.56 91 ASP B N 1
ATOM 1664 C CA . ASP B 1 91 ? -12.594 21.766 -1.073 1 98.56 91 ASP B CA 1
ATOM 1665 C C . ASP B 1 91 ? -12.141 22.922 -1.967 1 98.56 91 ASP B C 1
ATOM 1667 O O . ASP B 1 91 ? -12.891 23.359 -2.834 1 98.56 91 ASP B O 1
ATOM 1671 N N . ASP B 1 92 ? -10.938 23.328 -1.803 1 98.44 92 ASP B N 1
ATOM 1672 C CA . ASP B 1 92 ? -10.375 24.438 -2.57 1 98.44 92 ASP B CA 1
ATOM 1673 C C . ASP B 1 92 ? -9.828 23.953 -3.912 1 98.44 92 ASP B C 1
ATOM 1675 O O . ASP B 1 92 ? -9.297 24.75 -4.688 1 98.44 92 ASP B O 1
ATOM 1679 N N . GLY B 1 93 ? -9.852 22.703 -4.148 1 98.5 93 GLY B N 1
ATOM 1680 C CA . GLY B 1 93 ? -9.375 22.156 -5.406 1 98.5 93 GLY B CA 1
ATOM 1681 C C . GLY B 1 93 ? -7.863 22.016 -5.461 1 98.5 93 GLY B C 1
ATOM 1682 O O . GLY B 1 93 ? -7.289 21.859 -6.539 1 98.5 93 GLY B O 1
ATOM 1683 N N . LYS B 1 94 ? -7.258 22.031 -4.332 1 98.81 94 LYS B N 1
ATOM 1684 C CA . LYS B 1 94 ? -5.801 22 -4.273 1 98.81 94 LYS B CA 1
ATOM 1685 C C . LYS B 1 94 ? -5.281 20.562 -4.25 1 98.81 94 LYS B C 1
ATOM 1687 O O . LYS B 1 94 ? -4.098 20.328 -4.496 1 98.81 94 LYS B O 1
ATOM 1692 N N . VAL B 1 95 ? -6.246 19.609 -3.941 1 98.88 95 VAL B N 1
ATOM 1693 C CA . VAL B 1 95 ? -5.895 18.203 -3.885 1 98.88 95 VAL B CA 1
ATOM 1694 C C . VAL B 1 95 ? -7.125 17.344 -4.184 1 98.88 95 VAL B C 1
ATOM 1696 O O . VAL B 1 95 ? -8.242 17.703 -3.812 1 98.88 95 VAL B O 1
ATOM 1699 N N . THR B 1 96 ? -6.953 16.297 -4.926 1 98.88 96 THR B N 1
ATOM 1700 C CA . THR B 1 96 ? -7.941 15.242 -5.07 1 98.88 96 THR B CA 1
ATOM 1701 C C . THR B 1 96 ? -7.539 14.008 -4.266 1 98.88 96 THR B C 1
ATOM 1703 O O . THR B 1 96 ? -6.383 13.586 -4.309 1 98.88 96 THR B O 1
ATOM 1706 N N . ILE B 1 97 ? -8.484 13.422 -3.527 1 98.81 97 ILE B N 1
ATOM 1707 C CA . ILE B 1 97 ? -8.172 12.352 -2.588 1 98.81 97 ILE B CA 1
ATOM 1708 C C . ILE B 1 97 ? -9.008 11.117 -2.912 1 98.81 97 ILE B C 1
ATOM 1710 O O . ILE B 1 97 ? -10.211 11.219 -3.152 1 98.81 97 ILE B O 1
ATOM 1714 N N . SER B 1 98 ? -8.414 10.023 -2.982 1 98.5 98 SER B N 1
ATOM 1715 C CA . SER B 1 98 ? -9.094 8.742 -3.092 1 98.5 98 SER B CA 1
ATOM 1716 C C . SER B 1 98 ? -8.539 7.734 -2.088 1 98.5 98 SER B C 1
ATOM 1718 O O . SER B 1 98 ? -7.348 7.754 -1.772 1 98.5 98 SER B O 1
ATOM 1720 N N . GLY B 1 99 ? -9.367 6.895 -1.57 1 98.56 99 GLY B N 1
ATOM 1721 C CA . GLY B 1 99 ? -8.984 5.875 -0.604 1 98.56 99 GLY B CA 1
ATOM 1722 C C . GLY B 1 99 ? -9.445 4.484 -0.993 1 98.56 99 GLY B C 1
ATOM 1723 O O . GLY B 1 99 ? -10.539 4.312 -1.535 1 98.56 99 GLY B O 1
ATOM 1724 N N . GLU B 1 100 ? -8.641 3.521 -0.756 1 98.62 100 GLU B N 1
ATOM 1725 C CA . GLU B 1 100 ? -8.969 2.107 -0.895 1 98.62 100 GLU B CA 1
ATOM 1726 C C . GLU B 1 100 ? -8.594 1.326 0.36 1 98.62 100 GLU B C 1
ATOM 1728 O O . GLU B 1 100 ? -7.527 1.554 0.941 1 98.62 100 GLU B O 1
ATOM 1733 N N . SER B 1 101 ? -9.453 0.429 0.737 1 98.81 101 SER B N 1
ATOM 1734 C CA . SER B 1 101 ? -9.195 -0.361 1.936 1 98.81 101 SER B CA 1
ATOM 1735 C C . SER B 1 101 ? -9.156 -1.852 1.619 1 98.81 101 SER B C 1
ATOM 1737 O O . SER B 1 101 ? -9.734 -2.295 0.622 1 98.81 101 SER B O 1
ATOM 1739 N N . PHE B 1 102 ? -8.484 -2.539 2.473 1 98.88 102 PHE B N 1
ATOM 1740 C CA . PHE B 1 102 ? -8.203 -3.949 2.238 1 98.88 102 PHE B CA 1
ATOM 1741 C C . PHE B 1 102 ? -8.133 -4.715 3.555 1 98.88 102 PHE B C 1
ATOM 1743 O O . PHE B 1 102 ? -7.891 -4.125 4.609 1 98.88 102 PHE B O 1
ATOM 1750 N N . LEU B 1 103 ? -8.297 -5.98 3.422 1 98.75 103 LEU B N 1
ATOM 1751 C CA . LEU B 1 103 ? -8.062 -6.91 4.52 1 98.75 103 LEU B CA 1
ATOM 1752 C C . LEU B 1 103 ? -6.902 -7.844 4.203 1 98.75 103 LEU B C 1
ATOM 1754 O O . LEU B 1 103 ? -6.766 -8.312 3.07 1 98.75 103 LEU B O 1
ATOM 1758 N N . ASP B 1 104 ? -6.113 -8.102 5.191 1 98.56 104 ASP B N 1
ATOM 1759 C CA . ASP B 1 104 ? -5.004 -9.039 5.039 1 98.56 104 ASP B CA 1
ATOM 1760 C C . ASP B 1 104 ? -5.504 -10.438 4.695 1 98.56 104 ASP B C 1
ATOM 1762 O O . ASP B 1 104 ? -6.398 -10.961 5.363 1 98.56 104 ASP B O 1
ATOM 1766 N N . SER B 1 105 ? -4.887 -11.062 3.691 1 98.56 105 SER B N 1
ATOM 1767 C CA . SER B 1 105 ? -5.301 -12.398 3.275 1 98.56 105 SER B CA 1
ATOM 1768 C C . SER B 1 105 ? -4.633 -13.477 4.133 1 98.56 105 SER B C 1
ATOM 1770 O O . SER B 1 105 ? -5.051 -14.633 4.117 1 98.56 105 SER B O 1
ATOM 1772 N N . GLY B 1 106 ? -3.568 -13.086 4.777 1 97.75 106 GLY B N 1
ATOM 1773 C CA . GLY B 1 106 ? -2.721 -14.039 5.477 1 97.75 106 GLY B CA 1
ATOM 1774 C C . GLY B 1 106 ? -1.559 -14.531 4.637 1 97.75 106 GLY B C 1
ATOM 1775 O O . GLY B 1 106 ? -0.675 -15.227 5.141 1 97.75 106 GLY B O 1
ATOM 1776 N N . ILE B 1 107 ? -1.556 -14.234 3.387 1 98.69 107 ILE B N 1
ATOM 1777 C CA . ILE B 1 107 ? -0.452 -14.602 2.506 1 98.69 107 ILE B CA 1
ATOM 1778 C C . ILE B 1 107 ? 0.609 -13.508 2.523 1 98.69 107 ILE B C 1
ATOM 1780 O O . ILE B 1 107 ? 0.297 -12.328 2.33 1 98.69 107 ILE B O 1
ATOM 1784 N N . GLY B 1 108 ? 1.881 -13.93 2.752 1 98.5 108 GLY B N 1
ATOM 1785 C CA . GLY B 1 108 ? 2.973 -12.977 2.814 1 98.5 108 GLY B CA 1
ATOM 1786 C C . GLY B 1 108 ? 3.211 -12.43 4.211 1 98.5 108 GLY B C 1
ATOM 1787 O O . GLY B 1 108 ? 3.064 -13.156 5.195 1 98.5 108 GLY B O 1
ATOM 1788 N N . PHE B 1 109 ? 3.809 -11.125 4.211 1 97.94 109 PHE B N 1
ATOM 1789 C CA . PHE B 1 109 ? 4.168 -10.523 5.492 1 97.94 109 PHE B CA 1
ATOM 1790 C C . PHE B 1 109 ? 4.246 -9.008 5.379 1 97.94 109 PHE B C 1
ATOM 1792 O O . PHE B 1 109 ? 4.695 -8.484 4.359 1 97.94 109 PHE B O 1
ATOM 1799 N N . GLY B 1 110 ? 3.777 -8.352 6.422 1 96.25 110 GLY B N 1
ATOM 1800 C CA . GLY B 1 110 ? 3.785 -6.898 6.469 1 96.25 110 GLY B CA 1
ATOM 1801 C C . GLY B 1 110 ? 5.039 -6.328 7.109 1 96.25 110 GLY B C 1
ATOM 1802 O O . GLY B 1 110 ? 5.324 -5.137 6.969 1 96.25 110 GLY B O 1
ATOM 1803 N N . ASP B 1 111 ? 5.68 -7.168 7.809 1 91.44 111 ASP B N 1
ATOM 1804 C CA . ASP B 1 111 ? 6.934 -6.82 8.461 1 91.44 111 ASP B CA 1
ATOM 1805 C C . ASP B 1 111 ? 7.789 -8.062 8.711 1 91.44 111 ASP B C 1
ATOM 1807 O O . ASP B 1 111 ? 7.273 -9.18 8.742 1 91.44 111 ASP B O 1
ATOM 1811 N N . ARG B 1 112 ? 9.078 -7.875 8.727 1 86.56 112 ARG B N 1
ATOM 1812 C CA . ARG B 1 112 ? 9.977 -9.008 8.906 1 86.56 112 ARG B CA 1
ATOM 1813 C C . ARG B 1 112 ? 10.109 -9.367 10.383 1 86.56 112 ARG B C 1
ATOM 1815 O O . ARG B 1 112 ? 10.594 -10.453 10.727 1 86.56 112 ARG B O 1
ATOM 1822 N N . ALA B 1 113 ? 9.375 -9.18 11.234 1 64.81 113 ALA B N 1
ATOM 1823 C CA . ALA B 1 113 ? 9.578 -9.438 12.656 1 64.81 113 ALA B CA 1
ATOM 1824 C C . ALA B 1 113 ? 11.062 -9.492 13 1 64.81 113 ALA B C 1
ATOM 1826 O O . ALA B 1 113 ? 11.891 -9.859 12.156 1 64.81 113 ALA B O 1
#

InterPro domains:
  IPR007138 Antibiotic biosynthesis monooxygenase domain [PF03992] (20-83)
  IPR007138 Antibiotic biosynthesis monooxygenase domain [PS51725] (6-98)
  IPR011008 Dimeric alpha-beta barrel [SSF54909] (19-93)

Radius of gyration: 17.64 Å; Cα contacts (8 Å, |Δi|>4): 441; chains: 2; bounding box: 39×45×43 Å

Organism: Phaeodactylum tricornutum (strain CCAP 1055/1) (NCBI:txid556484)

Sequence (226 aa):
MSEPAFSLFVTLKFSDSQFKEDFLRDIALVATHVRNSEPDTLSYEVLLSDKDDLTVVVMERYRDKEHAFLRVHRNSQPFQEFRPKLKAMQDDGKVTISGESFLDSGIGFGDRAMSEPAFSLFVTLKFSDSQFKEDFLRDIALVATHVRNSEPDTLSYEVLLSDKDDLTVVVMERYRDKEHAFLRVHRNSQPFQEFRPKLKAMQDDGKVTISGESFLDSGIGFGDRA

Solvent-accessible surface area (backbone atoms only — not comparable to full-atom values): 11562 Å² total; per-residue (Å²): 128,85,68,54,33,25,34,40,42,37,38,37,41,35,70,46,68,66,55,44,52,54,46,55,59,55,49,42,57,36,31,52,47,42,73,75,70,33,84,45,50,50,24,40,27,39,30,32,35,76,85,40,91,47,32,37,34,40,43,36,31,19,49,24,53,65,56,37,38,55,57,45,50,64,60,31,67,59,40,59,60,46,50,60,56,52,49,50,37,36,75,71,62,42,31,50,77,50,74,51,50,28,32,52,65,78,42,52,35,67,49,73,122,128,84,68,55,34,26,34,39,41,37,38,38,40,36,71,47,68,67,58,46,51,52,46,55,59,55,49,42,57,36,30,52,48,42,72,75,70,33,85,45,50,49,24,40,28,39,30,32,35,76,84,40,92,48,33,37,35,41,44,34,31,20,50,24,52,66,56,37,37,56,56,45,49,65,60,31,67,58,42,60,60,47,51,60,57,52,48,50,36,37,77,68,63,42,32,49,77,48,75,50,52,29,32,51,66,76,42,52,33,67,47,73,124

Secondary structure (DSSP, 8-state):
-PPPPEEEEEEEEESSHHHHHHHHHHHHHHHHHHHHH-TTEEEEEEEEESS-TTEEEEEEEES-IIIIIIIIGGGSHHHHHHHHHHHHHHHTTSEEEEEEEEEEEEEEESS--/-PPPPEEEEEEEEESSHHHHHHHHHHHHHHHHHHHHH-TTEEEEEEEEESS-TTEEEEEEEES-IIIIIIIIGGGSHHHHHHHHHHHHHHHTTSEEEEEEEEEEEEEEESS--

pLDDT: mean 97.37, std 5.61, range [55.38, 98.94]

Nearest PDB structures (foldseek):
  4dpo-assembly1_B  TM=8.561E-01  e=4.237E-06  Methanosarcina mazei Go1
  4zos-assembly1_C  TM=8.486E-01  e=1.755E-05  Yersinia enterocolitica subsp. enterocolitica 8081
  8ecx-assembly1_B  TM=7.634E-01  e=6.659E-06  Pseudomonas aeruginosa
  3kkf-assembly1_A  TM=7.746E-01  e=6.659E-06  Bacteroides thetaiotaomicron
  3f44-assembly1_A  TM=8.670E-01  e=1.142E-04  Lactobacillus acidophilus NCFM